Protein AF-A0A2V9KZ53-F1 (afdb_monomer)

Solvent-accessible surface area (backbone atoms only — not comparable to full-atom values): 11479 Å² total; per-residue (Å²): 138,83,84,82,83,81,80,81,78,80,79,73,78,74,90,78,70,78,80,74,83,74,79,91,72,82,78,96,60,86,76,52,69,70,56,49,52,49,50,53,50,50,49,52,56,60,69,71,48,57,66,68,70,75,67,54,87,40,74,69,54,52,52,52,49,51,57,50,48,52,52,52,53,52,46,45,69,34,71,68,37,35,61,61,52,57,45,59,40,54,74,70,31,68,72,40,92,54,51,71,63,32,33,56,75,69,71,44,62,58,68,61,52,53,52,50,41,51,52,43,44,67,72,66,59,56,88,49,74,67,45,42,51,53,44,48,52,49,31,51,50,51,48,42,51,51,52,50,52,55,53,49,52,51,52,50,50,50,53,52,53,58,45,60,76,66,58,68,95,78,76,53,73,69,55,50,51,54,51,52,55,51,50,54,55,69,69,74,114

Sequence (189 aa):
MKKPPTGAKSSQPSARARRTKRGRGRPKGPLSERELAARRSNLRKARAAPKELIYRPTPKRQAASRANMEKAIAARRAPAGNANARLNALKHGLFARRVRESVARLGESLDEFDRHVGLVERLFAPQDAVERELTLRLAETLWRRLRLFRAQERKERNAVENWSNWAGVFVDASETERRAQMLLFLLHD

Radius of gyration: 32.23 Å; Cα contacts (8 Å, |Δi|>4): 59; chains: 1; bounding box: 101×57×80 Å

pLDDT: mean 79.65, std 17.14, range [37.84, 98.06]

Secondary structure (DSSP, 8-state):
-PPPPPP----PPPS------PPSS--SSPPPHHHHHHHHHHHHHHHHS-HHHHH---HHHHHHHHHHHHHHHHHHHSHHHHHHHHHHHHHS-TT-SSHHHHHHHTT--HHHHHHHHHHHHHHH---SHHHHHHHHHHHHHHHHHHHHHHHHHHHHHHHHHHHHTTS-S---HHHHHHHHHHHHHHHH-

Foldseek 3Di:
DDDDDDDDDPPDPPPPPDPDPDDPDDDPDDDDPVRVVVVVVVVVVLVPDDPCVNPPDDPVNVVVVVVVVVVVVVQCPDPVNVVVVVCVCLCLCLPPPDSLVSCVVNVHDSVVLVVLLVVLCVVQVDDDPVSNVVSNVVSSNVVSVVSVVVVLVVQLVVVVVVVVVVDDPDDDPVNVVVSVVVSVVSSVD

Mean predicted aligned error: 16.95 Å

Structure (mmCIF, N/CA/C/O backbone):
data_AF-A0A2V9KZ53-F1
#
_entry.id   AF-A0A2V9KZ53-F1
#
loop_
_atom_site.group_PDB
_atom_site.id
_atom_site.type_symbol
_atom_site.label_atom_id
_atom_site.label_alt_id
_atom_site.label_comp_id
_atom_site.label_asym_id
_atom_site.label_entity_id
_atom_site.label_seq_id
_atom_site.pdbx_PDB_ins_code
_atom_site.Cartn_x
_atom_site.Cartn_y
_atom_site.Cartn_z
_atom_site.occupancy
_atom_site.B_iso_or_equiv
_atom_site.auth_seq_id
_atom_site.auth_comp_id
_atom_site.auth_asym_id
_atom_site.auth_atom_id
_atom_site.pdbx_PDB_model_num
ATOM 1 N N . MET A 1 1 ? 80.289 -37.612 -54.423 1.00 45.19 1 MET A N 1
ATOM 2 C CA . MET A 1 1 ? 79.283 -36.529 -54.523 1.00 45.19 1 MET A CA 1
ATOM 3 C C . MET A 1 1 ? 78.248 -36.710 -53.418 1.00 45.19 1 MET A C 1
ATOM 5 O O . MET A 1 1 ? 77.677 -37.785 -53.305 1.00 45.19 1 MET A O 1
ATOM 9 N N . LYS A 1 2 ? 78.117 -35.715 -52.531 1.00 44.62 2 LYS A N 1
ATOM 10 C CA . LYS A 1 2 ? 77.342 -35.758 -51.277 1.00 44.62 2 LYS A CA 1
ATOM 11 C C . LYS A 1 2 ? 75.880 -35.341 -51.528 1.00 44.62 2 LYS A C 1
ATOM 13 O O . LYS A 1 2 ? 75.650 -34.376 -52.248 1.00 44.62 2 LYS A O 1
ATOM 18 N N . LYS A 1 3 ? 74.913 -36.058 -50.937 1.00 41.38 3 LYS A N 1
ATOM 19 C CA . LYS A 1 3 ? 73.473 -35.706 -50.932 1.00 41.38 3 LYS A CA 1
ATOM 20 C C . LYS A 1 3 ? 73.233 -34.384 -50.169 1.00 41.38 3 LYS A C 1
ATOM 22 O O . LYS A 1 3 ? 73.967 -34.130 -49.212 1.00 41.38 3 LYS A O 1
ATOM 27 N N . PRO A 1 4 ? 72.231 -33.563 -50.541 1.00 44.06 4 PRO A N 1
ATOM 28 C CA . PRO A 1 4 ? 71.950 -32.306 -49.854 1.00 44.06 4 PRO A CA 1
ATOM 29 C C . PRO A 1 4 ? 71.201 -32.555 -48.530 1.00 44.06 4 PRO A C 1
ATOM 31 O O . PRO A 1 4 ? 70.499 -33.565 -48.409 1.00 44.06 4 PRO A O 1
ATOM 34 N N . PRO A 1 5 ? 71.325 -31.661 -47.533 1.00 43.66 5 PRO A N 1
ATOM 35 C CA . PRO A 1 5 ? 70.660 -31.826 -46.250 1.00 43.66 5 PRO A CA 1
ATOM 36 C C . PRO A 1 5 ? 69.175 -31.448 -46.338 1.00 43.66 5 PRO A C 1
ATOM 38 O O . PRO A 1 5 ? 68.788 -30.409 -46.870 1.00 43.66 5 PRO A O 1
ATOM 41 N N . THR A 1 6 ? 68.343 -32.315 -45.772 1.00 42.34 6 THR A N 1
ATOM 42 C CA . THR A 1 6 ? 66.914 -32.130 -45.508 1.00 42.34 6 THR A CA 1
ATOM 43 C C . THR A 1 6 ? 66.665 -30.914 -44.615 1.00 42.34 6 THR A C 1
ATOM 45 O O . THR A 1 6 ? 67.089 -30.886 -43.461 1.00 42.34 6 THR A O 1
ATOM 48 N N . GLY A 1 7 ? 65.945 -29.920 -45.142 1.00 39.47 7 GLY A N 1
ATOM 49 C CA . GLY A 1 7 ? 65.494 -28.747 -44.397 1.00 39.47 7 GLY A CA 1
ATOM 50 C C . GLY A 1 7 ? 64.515 -29.118 -43.280 1.00 39.47 7 GLY A C 1
ATOM 51 O O . GLY A 1 7 ? 63.463 -29.713 -43.522 1.00 39.47 7 GLY A O 1
ATOM 52 N N . ALA A 1 8 ? 64.865 -28.749 -42.050 1.00 40.22 8 ALA A N 1
ATOM 53 C CA . ALA A 1 8 ? 64.002 -28.852 -40.884 1.00 40.22 8 ALA A CA 1
ATOM 54 C C . ALA A 1 8 ? 62.803 -27.898 -41.032 1.00 40.22 8 ALA A C 1
ATOM 56 O O . ALA A 1 8 ? 62.960 -26.677 -41.052 1.00 40.22 8 ALA A O 1
ATOM 57 N N . LYS A 1 9 ? 61.588 -28.448 -41.132 1.00 42.94 9 LYS A N 1
ATOM 58 C CA . LYS A 1 9 ? 60.350 -27.667 -41.028 1.00 42.94 9 LYS A CA 1
ATOM 59 C C . LYS A 1 9 ? 60.189 -27.220 -39.576 1.00 42.94 9 LYS A C 1
ATOM 61 O O . LYS A 1 9 ? 59.924 -28.039 -38.700 1.00 42.94 9 LYS A O 1
ATOM 66 N N . SER A 1 10 ? 60.340 -25.923 -39.331 1.00 37.84 10 SER A N 1
ATOM 67 C CA . SER A 1 10 ? 59.990 -25.282 -38.067 1.00 37.84 10 SER A CA 1
ATOM 68 C C . SER A 1 10 ? 58.480 -25.406 -37.841 1.00 37.84 10 SER A C 1
ATOM 70 O O . SER A 1 10 ? 57.663 -24.680 -38.404 1.00 37.84 10 SER A O 1
ATOM 72 N N . SER A 1 11 ? 58.080 -26.368 -37.015 1.00 44.75 11 SER A N 1
ATOM 73 C CA . SER A 1 11 ? 56.716 -26.484 -36.514 1.00 44.75 11 SER A CA 1
ATOM 74 C C . SER A 1 11 ? 56.447 -25.344 -35.530 1.00 44.75 11 SER A C 1
ATOM 76 O O . SER A 1 11 ? 56.614 -25.506 -34.322 1.00 44.75 11 SER A O 1
ATOM 78 N N . GLN A 1 12 ? 56.058 -24.170 -36.033 1.00 42.78 12 GLN A N 1
ATOM 79 C CA . GLN A 1 12 ? 55.475 -23.140 -35.179 1.00 42.78 12 GLN A CA 1
ATOM 80 C C . GLN A 1 12 ? 54.122 -23.653 -34.653 1.00 42.78 12 GLN A C 1
ATOM 82 O O . GLN A 1 12 ? 53.236 -23.970 -35.453 1.00 42.78 12 GLN A O 1
ATOM 87 N N . PRO A 1 13 ? 53.922 -23.769 -33.329 1.00 41.69 13 PRO A N 1
ATOM 88 C CA . PRO A 1 13 ? 52.638 -24.185 -32.790 1.00 41.69 13 PRO A CA 1
ATOM 89 C C . PRO A 1 13 ? 51.597 -23.096 -33.069 1.00 41.69 13 PRO A C 1
ATOM 91 O O . PRO A 1 13 ? 51.790 -21.930 -32.726 1.00 41.69 13 PRO A O 1
ATOM 94 N N . SER A 1 14 ? 50.485 -23.484 -33.706 1.00 46.44 14 SER A N 1
ATOM 95 C CA . SER A 1 14 ? 49.382 -22.577 -34.039 1.00 46.44 14 SER A CA 1
ATOM 96 C C . SER A 1 14 ? 48.954 -21.761 -32.814 1.00 46.44 14 SER A C 1
ATOM 98 O O . SER A 1 14 ? 48.827 -22.307 -31.714 1.00 46.44 14 SER A O 1
ATOM 100 N N . ALA A 1 15 ? 48.676 -20.471 -33.018 1.00 42.03 15 ALA A N 1
ATOM 101 C CA . ALA A 1 15 ? 48.240 -19.490 -32.020 1.00 42.03 15 ALA A CA 1
ATOM 102 C C . ALA A 1 15 ? 46.849 -19.773 -31.405 1.00 42.03 15 ALA A C 1
ATOM 104 O O . ALA A 1 15 ? 46.096 -18.866 -31.054 1.00 42.03 15 ALA A O 1
ATOM 105 N N . ARG A 1 16 ? 46.487 -21.043 -31.213 1.00 45.03 16 ARG A N 1
ATOM 106 C CA . ARG A 1 16 ? 45.346 -21.489 -30.409 1.00 45.03 16 ARG A CA 1
ATOM 107 C C . ARG A 1 16 ? 45.739 -21.560 -28.929 1.00 45.03 16 ARG A C 1
ATOM 109 O O . ARG A 1 16 ? 45.416 -22.510 -28.219 1.00 45.03 16 ARG A O 1
ATOM 116 N N . ALA A 1 17 ? 46.467 -20.542 -28.472 1.00 42.34 17 ALA A N 1
ATOM 117 C CA . ALA A 1 17 ? 46.929 -20.402 -27.104 1.00 42.34 17 ALA A CA 1
ATOM 118 C C . ALA A 1 17 ? 45.725 -20.352 -26.148 1.00 42.34 17 ALA A C 1
ATOM 120 O O . ALA A 1 17 ? 44.894 -19.445 -26.199 1.00 42.34 17 ALA A O 1
ATOM 121 N N . ARG A 1 18 ? 45.627 -21.391 -25.309 1.00 45.81 18 ARG A N 1
ATOM 122 C CA . ARG A 1 18 ? 44.994 -21.439 -23.980 1.00 45.81 18 ARG A CA 1
ATOM 123 C C . ARG A 1 18 ? 43.996 -20.304 -23.685 1.00 45.81 18 ARG A C 1
ATOM 125 O O . ARG A 1 18 ? 44.312 -19.340 -22.993 1.00 45.81 18 ARG A O 1
ATOM 132 N N . ARG A 1 19 ? 42.735 -20.464 -24.103 1.00 47.41 19 ARG A N 1
ATOM 133 C CA . ARG A 1 19 ? 41.623 -19.710 -23.496 1.00 47.41 19 ARG A CA 1
ATOM 134 C C . ARG A 1 19 ? 41.437 -20.203 -22.064 1.00 47.41 19 ARG A C 1
ATOM 136 O O . ARG A 1 19 ? 40.816 -21.241 -21.843 1.00 47.41 19 ARG A O 1
ATOM 143 N N . THR A 1 20 ? 41.951 -19.462 -21.089 1.00 50.81 20 THR A N 1
ATOM 144 C CA . THR A 1 20 ? 41.586 -19.665 -19.686 1.00 50.81 20 THR A CA 1
ATOM 145 C C . THR A 1 20 ? 40.077 -19.437 -19.551 1.00 50.81 20 THR A C 1
ATOM 147 O O . THR A 1 20 ? 39.533 -18.417 -19.985 1.00 50.81 20 THR A O 1
ATOM 150 N N . LYS A 1 21 ? 39.348 -20.431 -19.026 1.00 50.22 21 LYS A N 1
ATOM 151 C CA . LYS A 1 21 ? 37.915 -20.285 -18.736 1.00 50.22 21 LYS A CA 1
ATOM 152 C C . LYS A 1 21 ? 37.780 -19.234 -17.632 1.00 50.22 21 LYS A C 1
ATOM 154 O O . LYS A 1 21 ? 37.988 -19.541 -16.465 1.00 50.22 21 LYS A O 1
ATOM 159 N N . ARG A 1 22 ? 37.450 -17.989 -17.986 1.00 56.94 22 ARG A N 1
ATOM 160 C CA . ARG A 1 22 ? 37.081 -16.979 -16.985 1.00 56.94 22 ARG A CA 1
ATOM 161 C C . ARG A 1 22 ? 35.825 -17.449 -16.244 1.00 56.94 22 ARG A C 1
ATOM 163 O O . ARG A 1 22 ? 34.881 -17.934 -16.872 1.00 56.94 22 ARG A O 1
ATOM 170 N N . GLY A 1 23 ? 35.829 -17.305 -14.919 1.00 56.88 23 GLY A N 1
ATOM 171 C CA . GLY A 1 23 ? 34.668 -17.585 -14.077 1.00 56.88 23 GLY A CA 1
ATOM 172 C C . GLY A 1 23 ? 33.454 -16.763 -14.516 1.00 56.88 23 GLY A C 1
ATOM 173 O O . GLY A 1 23 ? 33.586 -15.616 -14.946 1.00 56.88 23 GLY A O 1
ATOM 174 N N . ARG A 1 24 ? 32.261 -17.359 -14.442 1.00 59.66 24 ARG A N 1
ATOM 175 C CA . ARG A 1 24 ? 31.002 -16.632 -14.661 1.00 59.66 24 ARG A CA 1
ATOM 176 C C . ARG A 1 24 ? 30.829 -15.621 -13.520 1.00 59.66 24 ARG A C 1
ATOM 178 O O . ARG A 1 24 ? 30.901 -16.015 -12.363 1.00 59.66 24 ARG A O 1
ATOM 185 N N . GLY A 1 25 ? 30.601 -14.343 -13.829 1.00 63.81 25 GLY A N 1
ATOM 186 C CA . GLY A 1 25 ? 30.380 -13.314 -12.808 1.00 63.81 25 GLY A CA 1
ATOM 187 C C . GLY A 1 25 ? 30.505 -11.878 -13.319 1.00 63.81 25 GLY A C 1
ATOM 188 O O . GLY A 1 25 ? 30.916 -11.633 -14.456 1.00 63.81 25 GLY A O 1
ATOM 189 N N . ARG A 1 26 ? 30.132 -10.919 -12.462 1.00 63.41 26 ARG A N 1
ATOM 190 C CA . ARG A 1 26 ? 30.351 -9.487 -12.701 1.00 63.41 26 ARG A CA 1
ATOM 191 C C . ARG A 1 26 ? 31.866 -9.207 -12.682 1.00 63.41 26 ARG A C 1
ATOM 193 O O . ARG A 1 26 ? 32.547 -9.734 -11.803 1.00 63.41 26 ARG A O 1
ATOM 200 N N . PRO A 1 27 ? 32.409 -8.412 -13.623 1.00 71.75 27 PRO A N 1
ATOM 201 C CA . PRO A 1 27 ? 33.810 -7.995 -13.575 1.00 71.75 27 PRO A CA 1
ATOM 202 C C . PRO A 1 27 ? 34.120 -7.328 -12.230 1.00 71.75 27 PRO A C 1
ATOM 204 O O . PRO A 1 27 ? 33.334 -6.497 -11.778 1.00 71.75 27 PRO A O 1
ATOM 207 N N . LYS A 1 28 ? 35.247 -7.682 -11.603 1.00 72.88 28 LYS A N 1
ATOM 208 C CA . LYS A 1 28 ? 35.685 -7.119 -10.311 1.00 72.88 28 LYS A CA 1
ATOM 209 C C . LYS A 1 28 ? 36.347 -5.730 -10.435 1.00 72.88 28 LYS A C 1
ATOM 211 O O . LYS A 1 28 ? 36.900 -5.243 -9.462 1.00 72.88 28 LYS A O 1
ATOM 216 N N . GLY A 1 29 ? 36.299 -5.099 -11.610 1.00 79.81 29 GLY A N 1
ATOM 217 C CA . GLY A 1 29 ? 36.942 -3.812 -11.884 1.00 79.81 29 GLY A CA 1
ATOM 218 C C . GLY A 1 29 ? 36.425 -3.153 -13.169 1.00 79.81 29 GLY A C 1
ATOM 219 O O . GLY A 1 29 ? 35.550 -3.728 -13.836 1.00 79.81 29 GLY A O 1
ATOM 220 N N . PRO A 1 30 ? 36.939 -1.955 -13.510 1.00 80.44 30 PRO A N 1
ATOM 221 C CA . PRO A 1 30 ? 36.580 -1.259 -14.739 1.00 80.44 30 PRO A CA 1
ATOM 222 C C . PRO A 1 30 ? 36.946 -2.106 -15.961 1.00 80.44 30 PRO A C 1
ATOM 224 O O . PRO A 1 30 ? 37.937 -2.834 -15.975 1.00 80.44 30 PRO A O 1
ATOM 227 N N . LEU A 1 31 ? 36.093 -2.049 -16.980 1.00 84.25 31 LEU A N 1
ATOM 228 C CA . LEU A 1 31 ? 36.272 -2.819 -18.207 1.00 84.25 31 LEU A CA 1
ATOM 229 C C . LEU A 1 31 ? 37.363 -2.179 -19.061 1.00 84.25 31 LEU A C 1
ATOM 231 O O . LEU A 1 31 ? 37.353 -0.966 -19.257 1.00 84.25 31 LEU A O 1
ATOM 235 N N . SER A 1 32 ? 38.246 -2.999 -19.629 1.00 87.06 32 SER A N 1
ATOM 236 C CA . SER A 1 32 ? 39.192 -2.509 -20.634 1.00 87.06 32 SER A CA 1
ATOM 237 C C . SER A 1 32 ? 38.453 -2.041 -21.891 1.00 87.06 32 SER A C 1
ATOM 239 O O . SER A 1 32 ? 37.351 -2.506 -22.206 1.00 87.06 32 SER A O 1
ATOM 241 N N . GLU A 1 33 ? 39.077 -1.154 -22.658 1.00 89.81 33 GLU A N 1
ATOM 242 C CA . GLU A 1 33 ? 38.501 -0.605 -23.888 1.00 89.81 33 GLU A CA 1
ATOM 243 C C . GLU A 1 33 ? 38.098 -1.701 -24.888 1.00 89.81 33 GLU A C 1
ATOM 245 O O . GLU A 1 33 ? 36.995 -1.695 -25.440 1.00 89.81 33 GLU A O 1
ATOM 250 N N . ARG A 1 34 ? 38.939 -2.730 -25.026 1.00 87.62 34 ARG A N 1
ATOM 251 C CA . ARG A 1 34 ? 38.653 -3.910 -25.849 1.00 87.62 34 ARG A CA 1
ATOM 252 C C . ARG A 1 34 ? 37.409 -4.668 -25.374 1.00 87.62 34 ARG A C 1
ATOM 254 O O . ARG A 1 34 ? 36.615 -5.135 -26.193 1.00 87.62 34 ARG A O 1
ATOM 261 N N . GLU A 1 35 ? 37.219 -4.809 -24.064 1.00 86.31 35 GLU A N 1
ATOM 262 C CA . GLU A 1 35 ? 36.045 -5.480 -23.494 1.00 86.31 35 GLU A CA 1
ATOM 2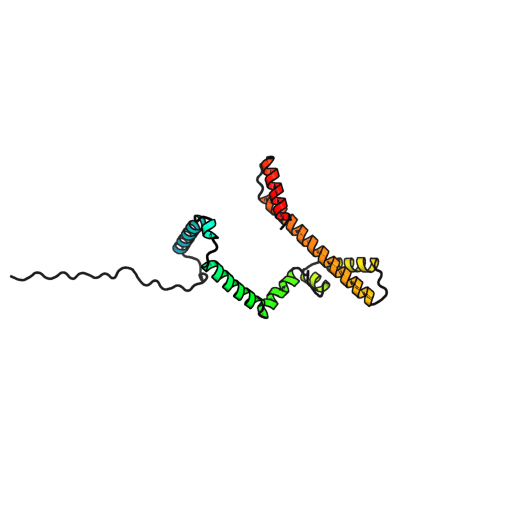63 C C . GLU A 1 35 ? 34.774 -4.651 -23.684 1.00 86.31 35 GLU A C 1
ATOM 265 O O . GLU A 1 35 ? 33.718 -5.208 -24.002 1.00 86.31 35 GLU A O 1
ATOM 270 N N . LEU A 1 36 ? 34.871 -3.329 -23.539 1.00 89.00 36 LEU A N 1
ATOM 271 C CA . LEU A 1 36 ? 33.776 -2.407 -23.832 1.00 89.00 36 LEU A CA 1
ATOM 272 C C . LEU A 1 36 ? 33.382 -2.473 -25.309 1.00 89.00 36 LEU A C 1
ATOM 274 O O . LEU A 1 36 ? 32.197 -2.628 -25.610 1.00 89.00 36 LEU A O 1
ATOM 278 N N . ALA A 1 37 ? 34.351 -2.438 -26.226 1.00 92.31 37 ALA A N 1
ATOM 279 C CA . ALA A 1 37 ? 34.115 -2.558 -27.662 1.00 92.31 37 ALA A CA 1
ATOM 280 C C . ALA A 1 37 ? 33.433 -3.891 -28.019 1.00 92.31 37 ALA A C 1
ATOM 282 O O . ALA A 1 37 ? 32.435 -3.911 -28.747 1.00 92.31 37 ALA A O 1
ATOM 283 N N . ALA A 1 38 ? 33.895 -5.003 -27.436 1.00 89.75 38 ALA A N 1
ATOM 284 C CA . ALA A 1 38 ? 33.276 -6.312 -27.626 1.00 89.75 38 ALA A CA 1
ATOM 285 C C . ALA A 1 38 ? 31.827 -6.352 -27.105 1.00 89.75 38 ALA A C 1
ATOM 287 O O . ALA A 1 38 ? 30.932 -6.841 -27.796 1.00 89.75 38 ALA A O 1
ATOM 288 N N . ARG A 1 39 ? 31.559 -5.794 -25.916 1.00 89.69 39 ARG A N 1
ATOM 289 C CA . ARG A 1 39 ? 30.197 -5.713 -25.357 1.00 89.69 39 ARG A CA 1
ATOM 290 C C . ARG A 1 39 ? 29.277 -4.831 -26.196 1.00 89.69 39 ARG A C 1
ATOM 292 O O . ARG A 1 39 ? 28.152 -5.242 -26.466 1.00 89.69 39 ARG A O 1
ATOM 299 N N . ARG A 1 40 ? 29.751 -3.668 -26.651 1.00 95.00 40 ARG A N 1
ATOM 300 C CA . ARG A 1 40 ? 29.011 -2.776 -27.562 1.00 95.00 40 ARG A CA 1
ATOM 301 C C . ARG A 1 40 ? 28.679 -3.485 -28.876 1.00 95.00 40 ARG A C 1
ATOM 303 O O . ARG A 1 40 ? 27.551 -3.399 -29.352 1.00 95.00 40 ARG A O 1
ATOM 310 N N . SER A 1 41 ? 29.623 -4.245 -29.433 1.00 94.62 41 SER A N 1
ATOM 311 C CA . SER A 1 41 ? 29.394 -5.068 -30.627 1.00 94.62 41 SER A CA 1
ATOM 312 C C . SER A 1 41 ? 28.330 -6.148 -30.393 1.00 94.62 41 SER A C 1
ATOM 314 O O . SER A 1 41 ? 27.388 -6.264 -31.175 1.00 94.62 41 SER A O 1
ATOM 316 N N . ASN A 1 42 ? 28.409 -6.876 -29.276 1.00 92.38 42 ASN A N 1
ATOM 317 C CA . ASN A 1 42 ? 27.408 -7.883 -28.911 1.00 92.38 42 ASN A CA 1
ATOM 318 C C . ASN A 1 42 ? 26.018 -7.273 -28.694 1.00 92.38 42 ASN A C 1
ATOM 320 O O . ASN A 1 42 ? 25.028 -7.855 -29.128 1.00 92.38 42 ASN A O 1
ATOM 324 N N . LEU A 1 43 ? 25.936 -6.094 -28.071 1.00 91.81 43 LEU A N 1
ATOM 325 C CA . LEU A 1 43 ? 24.677 -5.371 -27.899 1.00 91.81 43 LEU A CA 1
ATOM 326 C C . LEU A 1 43 ? 24.075 -4.945 -29.238 1.00 91.81 43 LEU A C 1
ATOM 328 O O . LEU A 1 43 ? 22.875 -5.114 -29.425 1.00 91.81 43 LEU A O 1
ATOM 332 N N . ARG A 1 44 ? 24.884 -4.444 -30.183 1.00 94.56 44 ARG A N 1
ATOM 333 C CA . ARG A 1 44 ? 24.404 -4.128 -31.541 1.00 94.56 44 ARG A CA 1
ATOM 334 C C . ARG A 1 44 ? 23.819 -5.361 -32.225 1.00 94.56 44 ARG A C 1
ATOM 336 O O . ARG A 1 44 ? 22.707 -5.293 -32.727 1.00 94.56 44 ARG A O 1
ATOM 343 N N . LYS A 1 45 ? 24.520 -6.499 -32.166 1.00 90.81 45 LYS A N 1
ATOM 344 C CA . LYS A 1 45 ? 24.027 -7.772 -32.720 1.00 90.81 45 LYS A CA 1
ATOM 345 C C . LYS A 1 45 ? 22.726 -8.229 -32.060 1.00 90.81 45 LYS A C 1
ATOM 347 O O . LYS A 1 45 ? 21.815 -8.659 -32.751 1.00 90.81 45 LYS A O 1
ATOM 352 N N . ALA A 1 46 ? 22.632 -8.118 -30.735 1.00 87.38 46 ALA A N 1
ATOM 353 C CA . ALA A 1 46 ? 21.427 -8.489 -30.000 1.00 87.38 46 ALA A CA 1
ATOM 354 C C . ALA A 1 46 ? 20.233 -7.585 -30.346 1.00 87.38 46 ALA A C 1
ATOM 356 O O . ALA A 1 46 ? 19.125 -8.084 -30.477 1.00 87.38 46 ALA A O 1
ATOM 357 N N . ARG A 1 47 ? 20.459 -6.276 -30.516 1.00 88.06 47 ARG A N 1
ATOM 358 C CA . ARG A 1 47 ? 19.420 -5.303 -30.892 1.00 88.06 47 ARG A CA 1
ATOM 359 C C . ARG A 1 47 ? 18.967 -5.434 -32.345 1.00 88.06 47 ARG A C 1
ATOM 361 O O . ARG A 1 47 ? 17.818 -5.139 -32.629 1.00 88.06 47 ARG A O 1
ATOM 368 N N . ALA A 1 48 ? 19.857 -5.860 -33.240 1.00 91.94 48 ALA A N 1
ATOM 369 C CA . ALA A 1 48 ? 19.541 -6.085 -34.650 1.00 91.94 48 ALA A CA 1
ATOM 370 C C . ALA A 1 48 ? 18.760 -7.388 -34.898 1.00 91.94 48 ALA A C 1
ATOM 372 O O . ALA A 1 48 ? 18.234 -7.585 -35.989 1.00 91.94 48 ALA A O 1
ATOM 373 N N . ALA A 1 49 ? 18.705 -8.298 -33.919 1.00 89.31 49 ALA A N 1
ATOM 374 C CA . ALA A 1 49 ? 17.939 -9.527 -34.058 1.00 89.31 49 ALA A CA 1
ATOM 375 C C . ALA A 1 49 ? 16.425 -9.232 -34.003 1.00 89.31 49 ALA A C 1
ATOM 377 O O . ALA A 1 49 ? 15.991 -8.409 -33.194 1.00 89.31 49 ALA A O 1
ATOM 378 N N . PRO A 1 50 ? 15.607 -9.918 -34.817 1.00 91.94 50 PRO A N 1
ATOM 379 C CA . PRO A 1 50 ? 14.169 -9.692 -34.836 1.00 91.94 50 PRO A CA 1
ATOM 380 C C . PRO A 1 50 ? 13.526 -10.131 -33.515 1.00 91.94 50 PRO A C 1
ATOM 382 O O . PRO A 1 50 ? 13.927 -11.122 -32.885 1.00 91.94 50 PRO A O 1
ATOM 385 N N . LYS A 1 51 ? 12.522 -9.366 -33.076 1.00 85.19 51 LYS A N 1
ATOM 386 C CA . LYS A 1 51 ? 11.894 -9.511 -31.758 1.00 85.19 51 LYS A CA 1
ATOM 387 C C . LYS A 1 51 ? 11.254 -10.890 -31.591 1.00 85.19 51 LYS A C 1
ATOM 389 O O . LYS A 1 51 ? 11.354 -11.464 -30.503 1.00 85.19 51 LYS A O 1
ATOM 394 N N . GLU A 1 52 ? 10.688 -11.467 -32.656 1.00 87.75 52 GLU A N 1
ATOM 395 C CA . GLU A 1 52 ? 10.078 -12.798 -32.593 1.00 87.75 52 GLU A CA 1
ATOM 396 C C . GLU A 1 52 ? 11.116 -13.859 -32.226 1.00 87.75 52 GLU A C 1
ATOM 398 O O . GLU A 1 52 ? 10.834 -14.724 -31.404 1.00 87.75 52 GLU A O 1
ATOM 403 N N . LEU A 1 53 ? 12.348 -13.765 -32.743 1.00 84.94 53 LEU A N 1
ATOM 404 C CA . LEU A 1 53 ? 13.434 -14.684 -32.382 1.00 84.94 53 LEU A CA 1
ATOM 405 C C . LEU A 1 53 ? 13.962 -14.425 -30.967 1.00 84.94 53 LEU A C 1
ATOM 407 O O . LEU A 1 53 ? 14.240 -15.375 -30.227 1.00 84.94 53 LEU A O 1
ATOM 411 N N . ILE A 1 54 ? 14.079 -13.155 -30.563 1.00 84.50 54 ILE A N 1
ATOM 412 C CA . ILE A 1 54 ? 14.557 -12.789 -29.222 1.00 84.50 54 ILE A CA 1
ATOM 413 C C . ILE A 1 54 ? 13.627 -13.341 -28.146 1.00 84.50 54 ILE A C 1
ATOM 415 O O . ILE A 1 54 ? 14.135 -13.868 -27.157 1.00 84.50 54 ILE A O 1
ATOM 419 N N . TYR A 1 55 ? 12.307 -13.295 -28.337 1.00 82.94 55 TYR A N 1
ATOM 420 C CA . TYR A 1 55 ? 11.321 -13.706 -27.329 1.00 82.94 55 TYR A CA 1
ATOM 421 C C . TYR A 1 55 ? 10.656 -15.058 -27.606 1.00 82.94 55 TYR A C 1
ATOM 423 O O . TYR A 1 55 ? 9.871 -15.515 -26.778 1.00 82.94 55 TYR A O 1
ATOM 431 N N . ARG A 1 56 ? 11.025 -15.756 -28.692 1.00 89.62 56 ARG A N 1
ATOM 432 C CA . ARG A 1 56 ? 10.473 -17.076 -29.024 1.00 89.62 56 ARG A CA 1
ATOM 433 C C . ARG A 1 56 ? 10.543 -18.031 -27.826 1.00 89.62 56 ARG A C 1
ATOM 435 O O . ARG A 1 56 ? 11.650 -18.297 -27.327 1.00 89.62 56 ARG A O 1
ATOM 442 N N . PRO A 1 57 ? 9.413 -18.594 -27.375 1.00 89.31 57 PRO A N 1
ATOM 443 C CA . PRO A 1 57 ? 9.433 -19.681 -26.417 1.00 89.31 57 PRO A CA 1
ATOM 444 C C . PRO A 1 57 ? 10.003 -20.917 -27.113 1.00 89.31 57 PRO A C 1
ATOM 446 O O . PRO A 1 57 ? 9.475 -21.404 -28.107 1.00 89.31 57 PRO A O 1
ATOM 449 N N . THR A 1 58 ? 11.132 -21.406 -26.611 1.00 92.94 58 THR A N 1
ATOM 450 C CA . THR A 1 58 ? 11.720 -22.677 -27.041 1.00 92.94 58 THR A CA 1
ATOM 451 C C . THR A 1 58 ? 11.629 -23.674 -25.891 1.00 92.94 58 THR A C 1
ATOM 453 O O . THR A 1 58 ? 11.653 -23.242 -24.732 1.00 92.94 58 THR A O 1
ATOM 456 N N . PRO A 1 59 ? 11.606 -24.992 -26.158 1.00 95.50 59 PRO A N 1
ATOM 457 C CA . PRO A 1 59 ? 11.567 -26.002 -25.098 1.00 95.50 59 PRO A CA 1
ATOM 458 C C . PRO A 1 59 ? 12.664 -25.792 -24.044 1.00 95.50 59 PRO A C 1
ATOM 460 O O . PRO A 1 59 ? 12.418 -25.853 -22.841 1.00 95.50 59 PRO A O 1
ATOM 463 N N . LYS A 1 60 ? 13.866 -25.406 -24.491 1.00 93.31 60 LYS A N 1
ATOM 464 C CA . LYS A 1 60 ? 14.998 -25.064 -23.620 1.00 93.31 60 LYS A CA 1
ATOM 465 C C . LYS A 1 60 ? 14.724 -23.853 -22.720 1.00 93.31 60 LYS A C 1
ATOM 467 O O . LYS A 1 60 ? 15.075 -23.880 -21.542 1.00 93.31 60 LYS A O 1
ATOM 472 N N . ARG A 1 61 ? 14.122 -22.782 -23.251 1.00 91.06 61 ARG A N 1
ATOM 473 C CA . ARG A 1 61 ? 13.778 -21.578 -22.470 1.00 91.06 61 ARG A CA 1
ATOM 474 C C . ARG A 1 61 ? 12.666 -21.854 -21.468 1.00 91.06 61 ARG A C 1
ATOM 476 O O . ARG A 1 61 ? 12.764 -21.406 -20.332 1.00 91.06 61 ARG A O 1
ATOM 483 N N . GLN A 1 62 ? 11.657 -22.623 -21.864 1.00 94.25 62 GLN A N 1
ATOM 484 C CA . GLN A 1 62 ? 10.568 -23.027 -20.977 1.00 94.25 62 GLN A CA 1
ATOM 485 C C . GLN A 1 62 ? 11.070 -23.934 -19.846 1.00 94.25 62 GLN A C 1
ATOM 487 O O . GLN A 1 62 ? 10.689 -23.736 -18.697 1.00 94.25 62 GLN A O 1
ATOM 492 N N . ALA A 1 63 ? 11.965 -24.885 -20.133 1.00 94.81 63 ALA A N 1
ATOM 493 C CA . ALA A 1 63 ? 12.600 -25.709 -19.103 1.00 94.81 63 ALA A CA 1
ATOM 494 C C . ALA A 1 63 ? 13.423 -24.860 -18.116 1.00 94.81 63 ALA A C 1
ATOM 496 O O . ALA A 1 63 ? 13.287 -25.011 -16.905 1.00 94.81 63 ALA A O 1
ATOM 497 N N . ALA A 1 64 ? 14.217 -23.907 -18.619 1.00 92.50 64 ALA A N 1
ATOM 498 C CA . ALA A 1 64 ? 14.967 -22.982 -17.768 1.00 92.50 64 ALA A CA 1
ATOM 499 C C . ALA A 1 64 ? 14.050 -22.075 -16.927 1.00 92.50 64 ALA A C 1
ATOM 501 O O . ALA A 1 64 ? 14.340 -21.820 -15.760 1.00 92.50 64 ALA A O 1
ATOM 502 N N . SER A 1 65 ? 12.941 -21.602 -17.501 1.00 90.81 65 SER A N 1
ATOM 503 C CA . SER A 1 65 ? 11.933 -20.807 -16.793 1.00 90.81 65 SER A CA 1
ATOM 504 C C . SER A 1 65 ? 11.290 -21.602 -15.655 1.00 90.81 65 SER A C 1
ATOM 506 O O . SER A 1 65 ? 11.278 -21.111 -14.528 1.00 90.81 65 SER A O 1
ATOM 508 N N . ARG A 1 66 ? 10.865 -22.850 -15.905 1.00 95.31 66 ARG A N 1
ATOM 509 C CA . ARG A 1 66 ? 10.315 -23.747 -14.874 1.00 95.31 66 ARG A CA 1
ATOM 510 C C . ARG A 1 66 ? 11.309 -23.997 -13.737 1.00 95.31 66 ARG A C 1
ATOM 512 O O . ARG A 1 66 ? 10.976 -23.758 -12.582 1.00 95.31 66 ARG A O 1
ATOM 519 N N . ALA A 1 67 ? 12.558 -24.332 -14.062 1.00 94.81 67 ALA A N 1
ATOM 520 C CA . ALA A 1 67 ? 13.605 -24.535 -13.056 1.00 94.81 67 ALA A CA 1
ATOM 521 C C . ALA A 1 67 ? 13.913 -23.260 -12.239 1.00 94.81 67 ALA A C 1
ATOM 523 O O . ALA A 1 67 ? 14.203 -23.324 -11.044 1.00 94.81 67 ALA A O 1
ATOM 524 N N . ASN A 1 68 ? 13.857 -22.076 -12.859 1.00 91.62 68 ASN A N 1
ATOM 525 C CA . ASN A 1 68 ? 14.001 -20.808 -12.137 1.00 91.62 68 ASN A CA 1
ATOM 526 C C . ASN A 1 68 ? 12.792 -20.522 -11.236 1.00 91.62 68 ASN A C 1
ATOM 528 O O . ASN A 1 68 ? 12.969 -19.992 -10.140 1.00 91.62 68 ASN A O 1
ATOM 532 N N . MET A 1 69 ? 11.585 -20.885 -11.673 1.00 91.38 69 MET A N 1
ATOM 533 C CA . MET A 1 69 ? 10.364 -20.734 -10.884 1.00 91.38 69 MET A CA 1
ATOM 534 C C . MET A 1 69 ? 10.396 -21.611 -9.629 1.00 91.38 69 MET A C 1
ATOM 536 O O . MET A 1 69 ? 10.105 -21.118 -8.543 1.00 91.38 69 MET A O 1
ATOM 540 N N . GLU A 1 70 ? 10.839 -22.863 -9.739 1.00 94.56 70 GLU A N 1
ATOM 541 C CA . GLU A 1 70 ? 11.037 -23.759 -8.589 1.00 94.56 70 GLU A CA 1
ATOM 542 C C . GLU A 1 70 ? 12.007 -23.161 -7.561 1.00 94.56 70 GLU A C 1
ATOM 544 O O . GLU A 1 70 ? 11.704 -23.111 -6.368 1.00 94.56 70 GLU A O 1
ATOM 549 N N . LYS A 1 71 ? 13.139 -22.610 -8.023 1.00 90.38 71 LYS A N 1
ATOM 550 C CA . LYS A 1 71 ? 14.100 -21.908 -7.155 1.00 90.38 71 LYS A CA 1
ATOM 551 C C . LYS A 1 71 ? 13.483 -20.688 -6.479 1.00 90.38 71 LYS A C 1
ATOM 553 O O . LYS A 1 71 ? 13.723 -20.467 -5.295 1.00 90.38 71 LYS A O 1
ATOM 558 N N . ALA A 1 72 ? 12.695 -19.901 -7.210 1.00 83.50 72 ALA A N 1
ATOM 559 C CA . ALA A 1 72 ? 12.013 -18.734 -6.661 1.00 83.50 72 ALA A CA 1
ATOM 560 C C . ALA A 1 72 ? 10.980 -19.129 -5.591 1.00 83.50 72 ALA A C 1
ATOM 562 O O . ALA A 1 72 ? 10.917 -18.498 -4.535 1.00 83.50 72 ALA A O 1
ATOM 563 N N . ILE A 1 73 ? 10.215 -20.201 -5.825 1.00 85.88 73 ILE A N 1
ATOM 564 C CA . ILE A 1 73 ? 9.257 -20.749 -4.857 1.00 85.88 73 ILE A CA 1
ATOM 565 C C . ILE A 1 73 ? 9.988 -21.228 -3.598 1.00 85.88 73 ILE A C 1
ATOM 567 O O . ILE A 1 73 ? 9.595 -20.858 -2.490 1.00 85.88 73 ILE A O 1
ATOM 571 N N . ALA A 1 74 ? 11.067 -21.998 -3.753 1.00 89.88 74 ALA A N 1
ATOM 572 C CA . ALA A 1 74 ? 11.868 -22.484 -2.632 1.00 89.88 74 ALA A CA 1
ATOM 573 C C . ALA A 1 74 ? 12.465 -21.325 -1.814 1.00 89.88 74 ALA A C 1
ATOM 575 O O . ALA A 1 74 ? 12.327 -21.295 -0.591 1.00 89.88 74 ALA A O 1
ATOM 576 N N . ALA A 1 75 ? 13.043 -20.323 -2.486 1.00 85.75 75 ALA A N 1
ATOM 577 C CA . ALA A 1 75 ? 13.589 -19.133 -1.839 1.00 85.75 75 ALA A CA 1
ATOM 578 C C . ALA A 1 75 ? 12.519 -18.352 -1.063 1.00 85.75 75 ALA A C 1
ATOM 580 O O . ALA A 1 75 ? 12.768 -17.935 0.064 1.00 85.75 75 ALA A O 1
ATOM 581 N N . ARG A 1 76 ? 11.311 -18.193 -1.622 1.00 81.19 76 ARG A N 1
ATOM 582 C CA . ARG A 1 76 ? 10.189 -17.524 -0.944 1.00 81.19 76 ARG A CA 1
ATOM 583 C C . ARG A 1 76 ? 9.700 -18.291 0.288 1.00 81.19 76 ARG A C 1
ATOM 585 O O . ARG A 1 76 ? 9.297 -17.662 1.262 1.00 81.19 76 ARG A O 1
ATOM 592 N N . ARG A 1 77 ? 9.694 -19.626 0.239 1.00 82.50 77 ARG A N 1
ATOM 593 C CA . ARG A 1 77 ? 9.234 -20.484 1.346 1.00 82.50 77 ARG A CA 1
ATOM 594 C C . ARG A 1 77 ? 10.246 -20.590 2.489 1.00 82.50 77 ARG A C 1
ATOM 596 O O . ARG A 1 77 ? 9.839 -20.869 3.611 1.00 82.50 77 ARG A O 1
ATOM 603 N N . ALA A 1 78 ? 11.531 -20.347 2.233 1.00 88.75 78 ALA A N 1
ATOM 604 C CA . ALA A 1 78 ? 12.551 -20.331 3.275 1.00 88.75 78 ALA A CA 1
ATOM 605 C C . ALA A 1 78 ? 12.262 -19.244 4.337 1.00 88.75 78 ALA A C 1
ATOM 607 O O . ALA A 1 78 ? 11.821 -18.152 3.967 1.00 88.75 78 ALA A O 1
ATOM 608 N N . PRO A 1 79 ? 12.569 -19.473 5.632 1.00 80.50 79 PRO A N 1
ATOM 609 C CA . PRO A 1 79 ? 12.292 -18.510 6.703 1.00 80.50 79 PRO A CA 1
ATOM 610 C C . PRO A 1 79 ? 12.843 -17.105 6.433 1.00 80.50 79 PRO A C 1
ATOM 612 O O . PRO A 1 79 ? 12.127 -16.125 6.607 1.00 80.50 79 PRO A O 1
ATOM 615 N N . ALA A 1 80 ? 14.076 -16.995 5.925 1.00 75.69 80 ALA A N 1
ATOM 616 C CA . ALA A 1 80 ? 14.689 -15.712 5.571 1.00 75.69 80 ALA A CA 1
ATOM 617 C C . ALA A 1 80 ? 14.015 -15.034 4.361 1.00 75.69 80 ALA A C 1
ATOM 619 O O . ALA A 1 80 ? 13.810 -13.822 4.357 1.00 75.69 80 ALA A O 1
ATOM 620 N N . GLY A 1 81 ? 13.627 -15.802 3.337 1.00 71.31 81 GLY A N 1
ATOM 621 C CA . GLY A 1 81 ? 12.931 -15.263 2.166 1.00 71.31 81 GLY A CA 1
ATOM 622 C C . GLY A 1 81 ? 11.512 -14.804 2.490 1.00 71.31 81 GLY A C 1
ATOM 623 O O . GLY A 1 81 ? 11.103 -13.721 2.071 1.00 71.31 81 GLY A O 1
ATOM 624 N N . ASN A 1 82 ? 10.794 -15.568 3.315 1.00 74.12 82 ASN A N 1
ATOM 625 C CA . ASN A 1 82 ? 9.510 -15.163 3.875 1.00 74.12 82 ASN A CA 1
ATOM 626 C C . ASN A 1 82 ? 9.680 -13.914 4.753 1.00 74.12 82 ASN A C 1
ATOM 628 O O . ASN A 1 82 ? 8.958 -12.939 4.579 1.00 74.12 82 ASN A O 1
ATOM 632 N N . ALA A 1 83 ? 10.696 -13.882 5.617 1.00 64.75 83 ALA A N 1
ATOM 633 C CA . ALA A 1 83 ? 10.977 -12.740 6.479 1.00 64.75 83 ALA A CA 1
ATOM 634 C C . ALA A 1 83 ? 11.303 -11.445 5.717 1.00 64.75 83 ALA A C 1
ATOM 636 O O . ALA A 1 83 ? 10.948 -10.369 6.196 1.00 64.75 83 ALA A O 1
ATOM 637 N N . ASN A 1 84 ? 11.932 -11.538 4.544 1.00 64.56 84 ASN A N 1
ATOM 638 C CA . ASN A 1 84 ? 12.192 -10.396 3.666 1.00 64.56 84 ASN A CA 1
ATOM 639 C C . ASN A 1 84 ? 10.934 -9.982 2.885 1.00 64.56 84 ASN A C 1
ATOM 641 O O . ASN A 1 84 ? 10.649 -8.795 2.742 1.00 64.56 84 ASN A O 1
ATOM 645 N N . ALA A 1 85 ? 10.137 -10.949 2.419 1.00 63.53 85 ALA A N 1
ATOM 646 C CA . ALA A 1 85 ? 8.907 -10.687 1.674 1.00 63.53 85 ALA A CA 1
ATOM 647 C C . ALA A 1 85 ? 7.731 -10.233 2.561 1.00 63.53 85 ALA A C 1
ATOM 649 O O . ALA A 1 85 ? 6.882 -9.479 2.088 1.00 63.53 85 ALA A O 1
ATOM 650 N N . ARG A 1 86 ? 7.671 -10.628 3.844 1.00 56.19 86 ARG A N 1
ATOM 651 C CA . ARG A 1 86 ? 6.610 -10.218 4.793 1.00 56.19 86 ARG A CA 1
ATOM 652 C C . ARG A 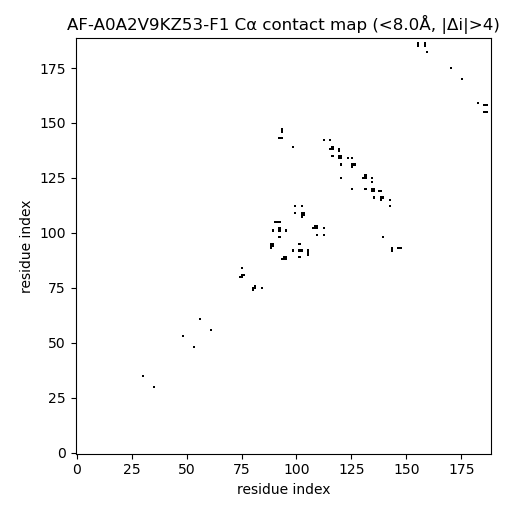1 86 ? 6.594 -8.709 5.006 1.00 56.19 86 ARG A C 1
ATOM 654 O O . ARG A 1 86 ? 5.553 -8.136 5.306 1.00 56.19 86 ARG A O 1
ATOM 661 N N . LEU A 1 87 ? 7.743 -8.058 4.824 1.00 53.09 87 LEU A N 1
ATOM 662 C CA . LEU A 1 87 ? 7.843 -6.612 4.913 1.00 53.09 87 LEU A CA 1
ATOM 663 C C . LEU A 1 87 ? 7.282 -5.914 3.670 1.00 53.09 87 LEU A C 1
ATOM 665 O O . LEU A 1 87 ? 6.983 -4.738 3.774 1.00 53.09 87 LEU A O 1
ATOM 669 N N . ASN A 1 88 ? 7.035 -6.592 2.540 1.00 55.47 88 ASN A N 1
ATOM 670 C CA . ASN A 1 88 ? 6.322 -5.980 1.404 1.00 55.47 88 ASN A CA 1
ATOM 671 C C . ASN A 1 88 ? 4.859 -5.662 1.757 1.00 55.47 88 ASN A C 1
ATOM 673 O O . ASN A 1 88 ? 4.321 -4.651 1.316 1.00 55.47 88 ASN A O 1
ATOM 677 N N . ALA A 1 89 ? 4.234 -6.477 2.612 1.00 50.59 89 ALA A N 1
ATOM 678 C CA . ALA A 1 89 ? 2.917 -6.194 3.183 1.00 50.59 89 ALA A CA 1
ATOM 679 C C . ALA A 1 89 ? 2.937 -4.994 4.154 1.00 50.59 89 ALA A C 1
ATOM 681 O O . ALA A 1 89 ? 1.956 -4.257 4.244 1.00 50.59 89 ALA A O 1
ATOM 682 N N . LEU A 1 90 ? 4.065 -4.770 4.842 1.00 53.28 90 LEU A N 1
ATOM 683 C CA . LEU A 1 90 ? 4.298 -3.602 5.701 1.00 53.28 90 LEU A CA 1
ATOM 684 C C . LEU A 1 90 ? 4.778 -2.367 4.924 1.00 53.28 90 LEU A C 1
ATOM 686 O O . LEU A 1 90 ? 4.483 -1.260 5.350 1.00 53.28 90 LEU A O 1
ATOM 690 N N . LYS A 1 91 ? 5.431 -2.539 3.768 1.00 59.41 91 LYS A N 1
ATOM 691 C CA . LYS A 1 91 ? 5.921 -1.470 2.879 1.00 59.41 91 LYS A CA 1
ATOM 692 C C . LYS A 1 91 ? 4.793 -0.563 2.395 1.00 59.41 91 LYS A C 1
ATOM 694 O O . LYS A 1 91 ? 5.017 0.609 2.130 1.00 59.41 91 LYS A O 1
ATOM 699 N N . HIS A 1 92 ? 3.591 -1.119 2.285 1.00 64.38 92 HIS A N 1
ATOM 700 C CA . HIS A 1 92 ? 2.378 -0.380 1.943 1.00 64.38 92 HIS A CA 1
ATOM 701 C C . HIS A 1 92 ? 1.398 -0.302 3.125 1.00 64.38 92 HIS A C 1
ATOM 703 O O . HIS A 1 92 ? 0.347 0.317 3.015 1.00 64.38 92 HIS A O 1
ATOM 709 N N . GLY A 1 93 ? 1.691 -0.992 4.236 1.00 70.31 93 GLY A N 1
ATOM 710 C CA . GLY A 1 93 ? 0.859 -1.078 5.441 1.00 70.31 93 GLY A CA 1
ATOM 711 C C . GLY A 1 93 ? -0.559 -1.635 5.243 1.00 70.31 93 GLY A C 1
ATOM 712 O O . GLY A 1 93 ? -1.321 -1.685 6.205 1.00 70.31 93 GLY A O 1
ATOM 713 N N . LEU A 1 94 ? -0.931 -2.054 4.029 1.00 77.62 94 LEU A N 1
ATOM 714 C CA . LEU A 1 94 ? -2.292 -2.468 3.674 1.00 77.62 94 LEU A CA 1
ATOM 715 C C . LEU A 1 94 ? -2.738 -3.715 4.448 1.00 77.62 94 LEU A C 1
ATOM 717 O O . LEU A 1 94 ? -3.879 -3.801 4.884 1.00 77.62 94 LEU A O 1
ATOM 721 N N . PHE A 1 95 ? -1.814 -4.646 4.687 1.00 74.62 95 PHE A N 1
ATOM 722 C CA . PHE A 1 95 ? -2.066 -5.876 5.445 1.00 74.62 95 PHE A CA 1
ATOM 723 C C . PHE A 1 95 ? -1.532 -5.801 6.884 1.00 74.62 95 PHE A C 1
ATOM 725 O O . PHE A 1 95 ? -1.315 -6.830 7.528 1.00 74.62 95 PHE A O 1
ATOM 732 N N . ALA A 1 96 ? -1.250 -4.596 7.392 1.00 79.88 96 ALA A N 1
ATOM 733 C CA . ALA A 1 96 ? -0.752 -4.435 8.750 1.00 79.88 96 ALA A CA 1
ATOM 734 C C . ALA A 1 96 ? -1.823 -4.845 9.769 1.00 79.88 96 ALA A C 1
ATOM 736 O O . ALA A 1 96 ? -2.956 -4.364 9.720 1.00 79.88 96 ALA A O 1
ATOM 737 N N . ARG A 1 97 ? -1.439 -5.707 10.718 1.00 80.44 97 ARG A N 1
ATOM 738 C CA . ARG A 1 97 ? -2.296 -6.120 11.843 1.00 80.44 97 ARG A CA 1
ATOM 739 C C . ARG A 1 97 ? -2.471 -5.026 12.895 1.00 80.44 97 ARG A C 1
ATOM 741 O O . ARG A 1 97 ? -3.455 -5.040 13.610 1.00 80.44 97 ARG A O 1
ATOM 748 N N . ARG A 1 98 ? -1.501 -4.115 12.999 1.00 86.88 98 ARG A N 1
ATOM 749 C CA . ARG A 1 98 ? -1.512 -2.966 13.913 1.00 86.88 98 ARG A CA 1
ATOM 750 C C . ARG A 1 98 ? -1.434 -1.712 13.048 1.00 86.88 98 ARG A C 1
ATOM 752 O O . ARG A 1 98 ? -0.339 -1.331 12.626 1.00 86.88 98 ARG A O 1
ATOM 759 N N . VAL A 1 99 ? -2.581 -1.134 12.676 1.00 91.44 99 VAL A N 1
ATOM 760 C CA . VAL A 1 99 ? -2.604 -0.059 11.663 1.00 91.44 99 VAL A CA 1
ATOM 761 C C . VAL A 1 99 ? -1.916 1.183 12.176 1.00 91.44 99 VAL A C 1
ATOM 763 O O . VAL A 1 99 ? -1.087 1.730 11.453 1.00 91.44 99 VAL A O 1
ATOM 766 N N . ARG A 1 100 ? -2.159 1.569 13.428 1.00 93.00 100 ARG A N 1
ATOM 767 C CA . ARG A 1 100 ? -1.511 2.737 14.029 1.00 93.00 100 ARG A CA 1
ATOM 768 C C . ARG A 1 100 ? 0.021 2.655 13.994 1.00 93.00 100 ARG A C 1
ATOM 770 O O . ARG A 1 100 ? 0.688 3.617 13.634 1.00 93.00 100 ARG A O 1
ATOM 777 N N . GLU A 1 101 ? 0.597 1.485 14.273 1.00 89.62 101 GLU A N 1
ATOM 778 C CA . GLU A 1 101 ? 2.048 1.275 14.129 1.00 89.62 101 GLU A CA 1
ATOM 779 C C . GLU A 1 101 ? 2.508 1.381 12.672 1.00 89.62 101 GLU A C 1
ATOM 781 O O . GLU A 1 101 ? 3.598 1.882 12.395 1.00 89.62 101 GLU A O 1
ATOM 786 N N . SER A 1 102 ? 1.686 0.914 11.727 1.00 90.00 102 SER A N 1
ATOM 787 C CA . SER A 1 102 ? 1.985 1.056 10.300 1.00 90.00 102 SER A CA 1
ATOM 788 C C . SER A 1 102 ? 1.988 2.516 9.853 1.00 90.00 102 SER A C 1
ATOM 790 O O . SER A 1 102 ? 2.849 2.876 9.062 1.00 90.00 102 SER A O 1
ATOM 792 N N . VAL A 1 103 ? 1.088 3.351 10.387 1.00 90.88 103 VAL A N 1
ATOM 793 C CA . VAL A 1 103 ? 1.034 4.798 10.116 1.00 90.88 103 VAL A CA 1
ATOM 794 C C . VAL A 1 103 ? 2.368 5.437 10.504 1.00 90.88 103 VAL A C 1
ATOM 796 O O . VAL A 1 103 ? 3.037 6.014 9.650 1.00 90.88 103 VAL A O 1
ATOM 799 N N . ALA A 1 104 ? 2.826 5.210 11.741 1.00 88.19 104 ALA A N 1
ATOM 800 C CA . ALA A 1 104 ? 4.118 5.716 12.209 1.00 88.19 104 ALA A CA 1
ATOM 801 C C . ALA A 1 104 ? 5.295 5.225 11.346 1.00 88.19 104 ALA A C 1
ATOM 803 O O . ALA A 1 104 ? 6.145 6.010 10.934 1.00 88.19 104 ALA A O 1
ATOM 804 N N . ARG A 1 105 ? 5.343 3.921 11.033 1.00 85.44 105 ARG A N 1
ATOM 805 C CA . ARG A 1 105 ? 6.434 3.332 10.234 1.00 85.44 105 ARG A CA 1
ATOM 806 C C . ARG A 1 105 ? 6.487 3.834 8.795 1.00 85.44 105 ARG A C 1
ATOM 808 O O . ARG A 1 105 ? 7.560 3.811 8.199 1.00 85.44 105 ARG A O 1
ATOM 815 N N . LEU A 1 106 ? 5.349 4.229 8.233 1.00 84.38 106 LEU A N 1
ATOM 816 C CA . LEU A 1 106 ? 5.253 4.765 6.877 1.00 84.38 106 LEU A CA 1
ATOM 817 C C . LEU A 1 106 ? 5.463 6.284 6.825 1.00 84.38 106 LEU A C 1
ATOM 819 O O . LEU A 1 106 ? 5.430 6.851 5.736 1.00 84.38 106 LEU A O 1
ATOM 823 N N . GLY A 1 107 ? 5.700 6.935 7.971 1.00 87.62 107 GLY A N 1
ATOM 824 C CA . GLY A 1 107 ? 5.835 8.389 8.053 1.00 87.62 107 GLY A CA 1
ATOM 825 C C . GLY A 1 107 ? 4.522 9.132 7.793 1.00 87.62 107 GLY A C 1
ATOM 826 O O . GLY A 1 107 ? 4.543 10.307 7.441 1.00 87.62 107 GLY A O 1
ATOM 827 N N . GLU A 1 108 ? 3.381 8.451 7.927 1.00 90.56 108 GLU A N 1
ATOM 828 C CA . GLU A 1 108 ? 2.062 9.077 7.866 1.00 90.56 108 GLU A CA 1
ATOM 829 C C . GLU A 1 108 ? 1.776 9.833 9.174 1.00 90.56 108 GLU A C 1
ATOM 831 O O . GLU A 1 108 ? 2.310 9.502 10.236 1.00 90.56 108 GLU A O 1
ATOM 836 N N . SER A 1 109 ? 0.911 10.849 9.113 1.00 94.62 109 SER A N 1
ATOM 837 C CA . SER A 1 109 ? 0.541 11.636 10.292 1.00 94.62 109 SER A CA 1
ATOM 838 C C . SER A 1 109 ? -0.286 10.796 11.270 1.00 94.62 109 SER A C 1
ATOM 840 O O . SER A 1 109 ? -1.410 10.394 10.962 1.00 94.62 109 SER A O 1
ATOM 842 N N . LEU A 1 110 ? 0.259 10.561 12.469 1.00 96.12 110 LEU A N 1
ATOM 843 C CA . LEU A 1 110 ? -0.477 9.921 13.563 1.00 96.12 110 LEU A CA 1
ATOM 844 C C . LEU A 1 110 ? -1.675 10.766 14.001 1.00 96.12 110 LEU A C 1
ATOM 846 O O . LEU A 1 110 ? -2.748 10.214 14.199 1.00 96.12 110 LEU A O 1
ATOM 850 N N . ASP A 1 111 ? -1.530 12.089 14.049 1.00 97.62 111 ASP A N 1
ATOM 851 C CA . ASP A 1 111 ? -2.629 12.998 14.381 1.00 97.62 111 ASP A CA 1
ATOM 852 C C . ASP A 1 111 ? -3.788 12.898 13.385 1.00 97.62 111 ASP A C 1
ATOM 854 O O . ASP A 1 111 ? -4.954 12.949 13.766 1.00 97.62 111 ASP A O 1
ATOM 858 N N . GLU A 1 112 ? -3.492 12.771 12.089 1.00 96.75 112 GLU A N 1
ATOM 859 C CA . GLU A 1 112 ? -4.526 12.589 11.070 1.00 96.75 112 GLU A CA 1
ATOM 860 C C . GLU A 1 112 ? -5.245 11.246 11.232 1.00 96.75 112 GLU A C 1
ATOM 862 O O . GLU A 1 112 ? -6.472 11.192 11.129 1.00 96.75 112 GLU A O 1
ATOM 867 N N . PHE A 1 113 ? -4.496 10.186 11.541 1.00 97.00 113 PHE A N 1
ATOM 868 C CA . PHE A 1 113 ? -5.067 8.879 11.848 1.00 97.00 113 PHE A CA 1
ATOM 869 C C . PHE A 1 113 ? -5.950 8.922 13.102 1.00 97.00 113 PHE A C 1
ATOM 871 O O . PHE A 1 113 ? -7.085 8.452 13.063 1.00 97.00 113 PHE A O 1
ATOM 878 N N . ASP A 1 114 ? -5.477 9.532 14.188 1.00 97.44 114 ASP A N 1
ATOM 879 C CA . ASP A 1 114 ? -6.215 9.620 15.450 1.00 97.44 114 ASP A CA 1
ATOM 880 C C . ASP A 1 114 ? -7.487 10.486 15.275 1.00 97.44 114 ASP A C 1
ATOM 882 O O . ASP A 1 114 ? -8.562 10.124 15.758 1.00 97.44 114 ASP A O 1
ATOM 886 N N . ARG A 1 115 ? -7.434 11.568 14.475 1.00 98.00 115 ARG A N 1
ATOM 887 C CA . ARG A 1 115 ? -8.634 12.336 14.077 1.00 98.00 115 ARG A CA 1
ATOM 888 C C . ARG A 1 115 ? -9.631 11.504 13.270 1.00 98.00 115 ARG A C 1
ATOM 890 O O . ARG A 1 115 ? -10.837 11.645 13.477 1.00 98.00 115 ARG A O 1
ATOM 897 N N . HIS A 1 116 ? -9.147 10.667 12.351 1.00 97.44 116 HIS A N 1
ATOM 898 C CA . HIS A 1 116 ? -9.981 9.756 11.560 1.00 97.44 116 HIS A CA 1
ATOM 899 C C . HIS A 1 116 ? -10.683 8.725 12.445 1.00 97.44 116 HIS A C 1
ATOM 901 O O . HIS A 1 116 ? -11.893 8.549 12.320 1.00 97.44 116 HIS A O 1
ATOM 907 N N . VAL A 1 117 ? -9.963 8.104 13.384 1.00 97.81 117 VAL A N 1
ATOM 908 C CA . VAL A 1 117 ? -10.566 7.201 14.378 1.00 97.81 117 VAL A CA 1
ATOM 909 C C . VAL A 1 117 ? -11.648 7.936 15.169 1.00 97.81 117 VAL A C 1
ATOM 911 O O . VAL A 1 117 ? -12.782 7.465 15.216 1.00 97.81 117 VAL A O 1
ATOM 914 N N . GLY A 1 118 ? -11.355 9.141 15.665 1.00 97.88 118 GLY A N 1
ATOM 915 C CA . GLY A 1 118 ? -12.327 9.943 16.409 1.00 97.88 118 GLY A CA 1
ATOM 916 C C . GLY A 1 118 ? -13.575 10.337 15.603 1.00 97.88 118 GLY A C 1
ATOM 917 O O . GLY A 1 118 ? -14.649 10.489 16.178 1.00 97.88 118 GLY A O 1
ATOM 918 N N . LEU A 1 119 ? -13.479 10.502 14.277 1.00 98.06 119 LEU A N 1
ATOM 919 C CA . LEU A 1 119 ? -14.654 10.730 13.419 1.00 98.06 119 LEU A CA 1
ATOM 920 C C . LEU A 1 119 ? -15.562 9.499 13.368 1.00 98.06 119 LEU A C 1
ATOM 922 O O . LEU A 1 119 ? -16.779 9.637 13.472 1.00 98.06 119 LEU A O 1
ATOM 926 N N . VAL A 1 120 ? -14.973 8.311 13.227 1.00 97.69 120 VAL A N 1
ATOM 927 C CA . VAL A 1 120 ? -15.723 7.050 13.201 1.00 97.69 120 VAL A CA 1
ATOM 928 C C . VAL A 1 120 ? -16.335 6.772 14.575 1.00 97.69 120 VAL A C 1
ATOM 930 O O . VAL A 1 120 ? -17.512 6.439 14.658 1.00 97.69 120 VAL A O 1
ATOM 933 N N . GLU A 1 121 ? -15.597 7.005 15.660 1.00 97.69 121 GLU A N 1
ATOM 934 C CA . GLU A 1 121 ? -16.129 6.884 17.023 1.00 97.69 121 GLU A CA 1
ATOM 935 C C . GLU A 1 121 ? -17.300 7.829 17.287 1.00 97.69 121 GLU A C 1
ATOM 937 O O . GLU A 1 121 ? -18.304 7.399 17.847 1.00 97.69 121 GLU A O 1
ATOM 942 N N . ARG A 1 122 ? -17.229 9.089 16.840 1.00 97.81 122 ARG A N 1
ATOM 943 C CA . ARG A 1 122 ? -18.360 10.024 16.961 1.00 97.81 122 ARG A CA 1
ATOM 944 C C . ARG A 1 122 ? -19.579 9.593 16.149 1.00 97.81 122 ARG A C 1
ATOM 946 O O . ARG A 1 122 ? -20.696 9.836 16.586 1.00 97.81 122 ARG A O 1
ATOM 953 N N . LEU A 1 123 ? -19.369 8.988 14.979 1.00 97.50 123 LEU A N 1
ATOM 954 C CA . LEU A 1 123 ? -20.456 8.534 14.111 1.00 97.50 123 LEU A CA 1
ATOM 955 C C . LEU A 1 123 ? -21.211 7.339 14.706 1.00 97.50 123 LEU A C 1
ATOM 957 O O . LEU A 1 123 ? -22.431 7.285 14.605 1.00 97.50 123 LEU A O 1
ATOM 961 N N . PHE A 1 124 ? -20.487 6.387 15.297 1.00 96.94 124 PHE A N 1
ATOM 962 C CA . PHE A 1 124 ? -21.074 5.147 15.813 1.00 96.94 124 PHE A CA 1
ATOM 963 C C . PHE A 1 124 ? -21.390 5.186 17.311 1.00 96.94 124 PHE A C 1
ATOM 965 O O . PHE A 1 124 ? -22.198 4.383 17.759 1.00 96.94 124 PHE A O 1
ATOM 972 N N . ALA A 1 125 ? -20.785 6.108 18.066 1.00 97.31 125 ALA A N 1
ATOM 973 C CA . ALA A 1 125 ? -20.991 6.306 19.500 1.00 97.31 125 ALA A CA 1
ATOM 974 C C . ALA A 1 125 ? -21.004 4.983 20.302 1.00 97.31 125 ALA A C 1
ATOM 976 O O . ALA A 1 125 ? -22.023 4.650 20.907 1.00 97.31 125 ALA A O 1
ATOM 977 N N . PRO A 1 126 ? -19.900 4.210 20.313 1.00 97.75 126 PRO A N 1
ATOM 978 C CA . PRO A 1 126 ? -19.884 2.888 20.931 1.00 97.75 126 PRO A CA 1
ATOM 979 C C . PRO A 1 126 ? -20.041 2.962 22.458 1.00 97.75 126 PRO A C 1
ATOM 981 O O . PRO A 1 126 ? -19.332 3.709 23.142 1.00 97.75 126 PRO A O 1
ATOM 984 N N . GLN A 1 127 ? -20.940 2.146 22.998 1.00 97.75 127 GLN A N 1
ATOM 985 C CA . GLN A 1 127 ? -21.331 2.129 24.407 1.00 97.75 127 GLN A CA 1
ATOM 986 C C . GLN A 1 127 ? -20.477 1.163 25.234 1.00 97.75 127 GLN A C 1
ATOM 988 O O . GLN A 1 127 ? -20.149 1.450 26.390 1.00 97.75 127 GLN A O 1
ATOM 993 N N . ASP A 1 128 ? -20.047 0.051 24.635 1.00 97.06 128 ASP A N 1
ATOM 994 C CA . ASP A 1 128 ? -19.296 -1.000 25.320 1.00 97.06 128 ASP A CA 1
ATOM 995 C C . ASP A 1 128 ? -17.954 -1.348 24.647 1.00 97.06 128 ASP A C 1
ATOM 997 O O . ASP A 1 128 ? -17.526 -0.752 23.656 1.00 97.06 128 ASP A O 1
ATOM 1001 N N . ALA A 1 129 ? -17.226 -2.296 25.243 1.00 96.75 129 ALA A N 1
ATOM 1002 C CA . ALA A 1 129 ? -15.918 -2.718 24.749 1.00 96.75 129 ALA A CA 1
ATOM 1003 C C . ALA A 1 129 ? -15.983 -3.437 23.390 1.00 96.75 129 ALA A C 1
ATOM 1005 O O . ALA A 1 129 ? -15.052 -3.314 22.593 1.00 96.75 129 ALA A O 1
ATOM 1006 N N . VAL A 1 130 ? -17.062 -4.175 23.118 1.00 97.69 130 VAL A N 1
ATOM 1007 C CA . VAL A 1 130 ? -17.246 -4.903 21.858 1.00 97.69 130 VAL A CA 1
ATOM 1008 C C . VAL A 1 130 ? -17.505 -3.909 20.731 1.00 97.69 130 VAL A C 1
ATOM 1010 O O . VAL A 1 130 ? -16.853 -3.971 19.689 1.00 97.69 130 VAL A O 1
ATOM 1013 N N . GLU A 1 131 ? -18.390 -2.942 20.957 1.00 96.94 131 GLU A N 1
ATOM 1014 C CA . GLU A 1 131 ? -18.692 -1.879 20.002 1.00 96.94 131 GLU A CA 1
ATOM 1015 C C . GLU A 1 131 ? -17.475 -0.989 19.733 1.00 96.94 131 GLU A C 1
ATOM 1017 O O . GLU A 1 131 ? -17.221 -0.634 18.579 1.00 96.94 131 GLU A O 1
ATOM 1022 N N . ARG A 1 132 ? -16.668 -0.676 20.759 1.00 97.56 132 ARG A N 1
ATOM 1023 C CA . ARG A 1 132 ? -15.403 0.067 20.587 1.00 97.56 132 ARG A CA 1
ATOM 1024 C C . ARG A 1 132 ? -14.429 -0.680 19.684 1.00 97.56 132 ARG A C 1
ATOM 1026 O O . ARG A 1 132 ? -13.873 -0.087 18.763 1.00 97.56 132 ARG A O 1
ATOM 1033 N N . GLU A 1 133 ? -14.261 -1.983 19.895 1.00 96.69 133 GLU A N 1
ATOM 1034 C CA . GLU A 1 133 ? -13.392 -2.812 19.056 1.00 96.69 133 GLU A CA 1
ATOM 1035 C C . GLU A 1 133 ? -13.899 -2.888 17.604 1.00 96.69 133 GLU A C 1
ATOM 1037 O O . GLU A 1 133 ? -13.114 -2.763 16.661 1.00 96.69 133 GLU A O 1
ATOM 1042 N N . LEU A 1 134 ? -15.210 -3.052 17.393 1.00 97.12 134 LEU A N 1
ATOM 1043 C CA . LEU A 1 134 ? -15.807 -3.051 16.050 1.00 97.12 134 LEU A CA 1
ATOM 1044 C C . LEU A 1 134 ? -15.609 -1.706 15.340 1.00 97.12 134 LEU A C 1
ATOM 1046 O O . LEU A 1 134 ? -15.206 -1.671 14.174 1.00 97.12 134 LEU A O 1
ATOM 1050 N N . THR A 1 135 ? -15.834 -0.609 16.060 1.00 97.81 135 THR A N 1
ATOM 1051 C CA . THR A 1 135 ? -15.661 0.762 15.568 1.00 97.81 135 THR A CA 1
ATOM 1052 C C . THR A 1 135 ? -14.205 1.029 15.188 1.00 97.81 135 THR A C 1
ATOM 1054 O O . THR A 1 135 ? -13.932 1.538 14.098 1.00 97.81 135 THR A O 1
ATOM 1057 N N . LEU A 1 136 ? -13.251 0.603 16.021 1.00 96.69 136 LEU A N 1
ATOM 1058 C CA . LEU 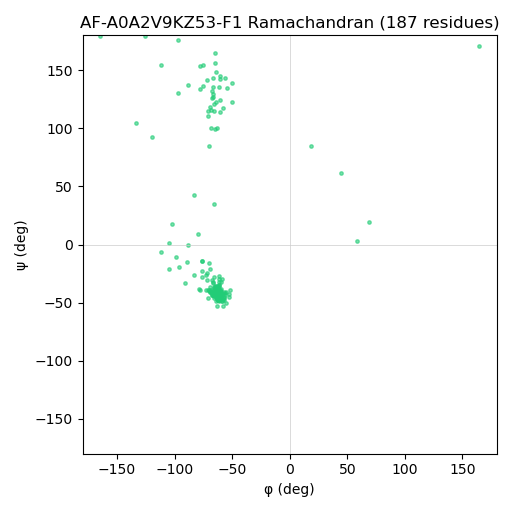A 1 136 ? -11.824 0.709 15.725 1.00 96.69 136 LEU A CA 1
ATOM 1059 C C . LEU A 1 136 ? -11.445 -0.097 14.474 1.00 96.69 136 LEU A C 1
ATOM 1061 O O . LEU A 1 136 ? -10.784 0.430 13.578 1.00 96.69 136 LEU A O 1
ATOM 1065 N N . ARG A 1 137 ? -11.900 -1.351 14.354 1.00 95.81 137 ARG A N 1
ATOM 1066 C CA . ARG A 1 137 ? -11.650 -2.184 13.160 1.00 95.81 137 ARG A CA 1
ATOM 1067 C C . ARG A 1 137 ? -12.215 -1.562 11.889 1.00 95.81 137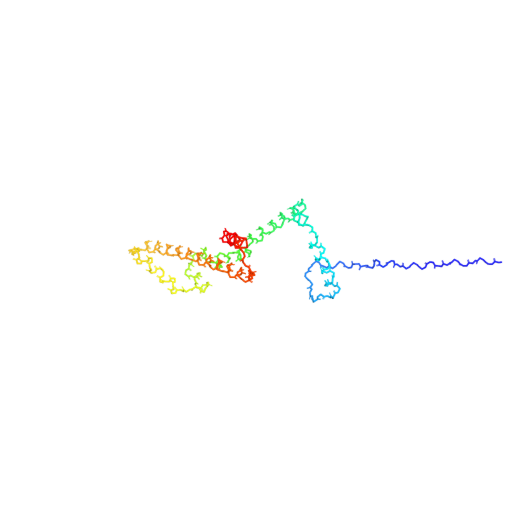 ARG A C 1
ATOM 1069 O O . ARG A 1 137 ? -11.583 -1.641 10.827 1.00 95.81 137 ARG A O 1
ATOM 1076 N N . LEU A 1 138 ? -13.389 -0.942 11.982 1.00 96.50 138 LEU A N 1
ATOM 1077 C CA . LEU A 1 138 ? -13.984 -0.205 10.877 1.00 96.50 138 LEU A CA 1
ATOM 1078 C C . LEU A 1 138 ? -13.115 1.001 10.504 1.00 96.50 138 LEU A C 1
ATOM 1080 O O . LEU A 1 138 ? -12.755 1.144 9.335 1.00 96.50 138 LEU A O 1
ATOM 1084 N N . ALA A 1 139 ? -12.705 1.811 11.483 1.00 97.44 139 ALA A N 1
ATOM 1085 C CA . ALA A 1 139 ? -11.829 2.958 11.260 1.00 97.44 139 ALA A CA 1
ATOM 1086 C C . ALA A 1 139 ? -10.506 2.547 10.598 1.00 97.44 139 ALA A C 1
ATOM 1088 O O . ALA A 1 139 ? -10.107 3.135 9.590 1.00 97.44 139 ALA A O 1
ATOM 1089 N N . GLU A 1 140 ? -9.868 1.484 11.086 1.00 95.81 140 GLU A N 1
ATOM 1090 C CA . GLU A 1 140 ? -8.659 0.917 10.494 1.00 95.81 140 GLU A CA 1
ATOM 1091 C C . GLU A 1 140 ? -8.868 0.450 9.043 1.00 95.81 140 GLU A C 1
ATOM 1093 O O . GLU A 1 140 ? -8.001 0.632 8.185 1.00 95.81 140 GLU A O 1
ATOM 1098 N N . THR A 1 141 ? -10.014 -0.162 8.746 1.00 94.69 141 THR A N 1
ATOM 1099 C CA . THR A 1 141 ? -10.363 -0.623 7.392 1.00 94.69 141 THR A CA 1
ATOM 1100 C C . THR A 1 141 ? -10.575 0.552 6.443 1.00 94.69 141 THR A C 1
ATOM 1102 O O . THR A 1 141 ? -10.040 0.556 5.331 1.00 94.69 141 THR A O 1
ATOM 1105 N N . LEU A 1 142 ? -11.284 1.586 6.897 1.00 95.81 142 LEU A N 1
ATOM 1106 C CA . LEU A 1 142 ? -11.465 2.824 6.145 1.00 95.81 142 LEU A CA 1
ATOM 1107 C C . LEU A 1 142 ? -10.122 3.520 5.890 1.00 95.81 142 LEU A C 1
ATOM 1109 O O . LEU A 1 142 ? -9.872 3.952 4.766 1.00 95.81 142 LEU A O 1
ATOM 1113 N N . TRP A 1 143 ? -9.217 3.546 6.873 1.00 95.62 143 TRP A N 1
ATOM 1114 C CA . TRP A 1 143 ? -7.878 4.115 6.700 1.00 95.62 143 TRP A CA 1
ATOM 1115 C C . TRP A 1 143 ? -7.065 3.376 5.634 1.00 95.62 143 TRP A C 1
ATOM 1117 O O . TRP A 1 143 ? -6.480 3.994 4.744 1.00 95.62 143 TRP A O 1
ATOM 1127 N N . ARG A 1 144 ? -7.071 2.037 5.664 1.00 92.75 144 ARG A N 1
ATOM 1128 C CA . ARG A 1 144 ? -6.426 1.206 4.631 1.00 92.75 144 ARG A CA 1
ATOM 1129 C C . ARG A 1 144 ? -6.968 1.524 3.231 1.00 92.75 144 ARG A C 1
ATOM 1131 O O . ARG A 1 144 ? -6.189 1.611 2.283 1.00 92.75 144 ARG A O 1
ATOM 1138 N N . ARG A 1 145 ? -8.282 1.739 3.104 1.00 92.50 145 ARG A N 1
ATOM 1139 C CA . ARG A 1 145 ? -8.925 2.124 1.838 1.00 92.50 145 ARG A CA 1
ATOM 1140 C C . ARG A 1 145 ? -8.514 3.529 1.386 1.00 92.50 145 ARG A C 1
ATOM 1142 O O . ARG A 1 145 ? -8.177 3.706 0.219 1.00 92.50 145 ARG A O 1
ATOM 1149 N N . LEU A 1 146 ? -8.460 4.503 2.296 1.00 91.44 146 LEU A N 1
ATOM 1150 C CA . LEU A 1 146 ? -7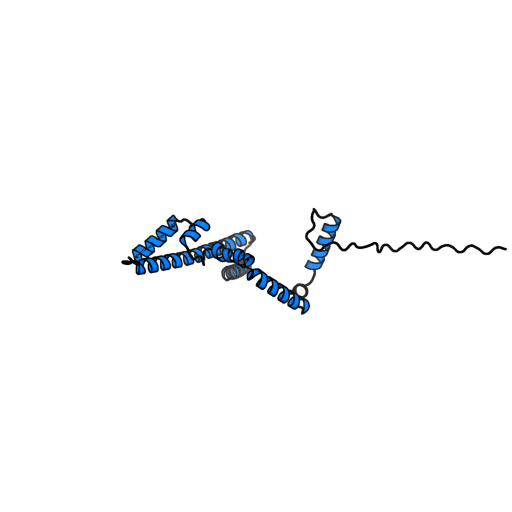.948 5.847 1.997 1.00 91.44 146 LEU A CA 1
ATOM 1151 C C . LEU A 1 146 ? -6.492 5.803 1.525 1.00 91.44 146 LEU A C 1
ATOM 1153 O O . LEU A 1 146 ? -6.140 6.462 0.549 1.00 91.44 146 LEU A O 1
ATOM 1157 N N . ARG A 1 147 ? -5.652 4.986 2.168 1.00 88.62 147 ARG A N 1
ATOM 1158 C CA . ARG A 1 147 ? -4.258 4.786 1.760 1.00 88.62 147 ARG A CA 1
ATOM 1159 C C . ARG A 1 147 ? -4.156 4.240 0.336 1.00 88.62 147 ARG A C 1
ATOM 1161 O O . ARG A 1 147 ? -3.327 4.726 -0.429 1.00 88.62 147 ARG A O 1
ATOM 1168 N N . LEU A 1 148 ? -5.001 3.271 -0.028 1.00 86.56 148 LEU A N 1
ATOM 1169 C CA . LEU A 1 148 ? -5.059 2.735 -1.391 1.00 86.56 148 LEU A CA 1
ATOM 1170 C C . LEU A 1 148 ? -5.384 3.837 -2.406 1.00 86.56 148 LEU A C 1
ATOM 1172 O O . LEU A 1 148 ? -4.650 3.991 -3.377 1.00 86.56 148 LEU A O 1
ATOM 1176 N N . PHE A 1 149 ? -6.416 4.643 -2.148 1.00 88.06 149 PHE A N 1
ATOM 1177 C CA . PHE A 1 149 ? -6.790 5.735 -3.050 1.00 88.06 149 PHE A CA 1
ATOM 1178 C C . PHE A 1 149 ? -5.709 6.812 -3.160 1.00 88.06 149 PHE A C 1
ATOM 1180 O O . PHE A 1 149 ? -5.410 7.259 -4.260 1.00 88.06 149 PHE A O 1
ATOM 1187 N N . ARG A 1 150 ? -5.047 7.176 -2.055 1.00 86.12 150 ARG A N 1
ATOM 1188 C CA . ARG A 1 150 ? -3.903 8.109 -2.078 1.00 86.12 150 ARG A CA 1
ATOM 1189 C C . ARG A 1 150 ? -2.711 7.550 -2.854 1.00 86.12 150 ARG A C 1
ATOM 1191 O O . ARG A 1 150 ? -1.973 8.297 -3.488 1.00 86.12 150 ARG A O 1
ATOM 1198 N N . ALA A 1 151 ? -2.472 6.243 -2.768 1.00 82.69 151 ALA A N 1
ATOM 1199 C CA . ALA A 1 151 ? -1.412 5.594 -3.530 1.00 82.69 151 ALA A CA 1
ATOM 1200 C C . ALA A 1 151 ? -1.741 5.559 -5.030 1.00 82.69 151 ALA A C 1
ATOM 1202 O O . ALA A 1 151 ? -0.851 5.804 -5.845 1.00 82.69 151 ALA A O 1
ATOM 1203 N N . GLN A 1 152 ? -3.002 5.288 -5.374 1.00 83.81 152 GLN A N 1
ATOM 1204 C CA . GLN A 1 152 ? -3.499 5.323 -6.744 1.00 83.81 152 GLN A CA 1
ATOM 1205 C C . GLN A 1 152 ? -3.405 6.736 -7.329 1.00 83.81 152 GLN A C 1
ATOM 1207 O O . GLN A 1 152 ? -2.723 6.905 -8.331 1.00 83.81 152 GLN A O 1
ATOM 1212 N N . GLU A 1 153 ? -3.949 7.753 -6.656 1.00 87.25 153 GLU A N 1
ATOM 1213 C CA . GLU A 1 153 ? -3.874 9.156 -7.097 1.00 87.25 153 GLU A CA 1
ATOM 1214 C C . GLU A 1 153 ? -2.431 9.583 -7.384 1.00 87.25 153 GLU A C 1
ATOM 1216 O O . GLU A 1 153 ? -2.140 10.142 -8.438 1.00 87.25 153 GLU A O 1
ATOM 1221 N N . ARG A 1 154 ? -1.490 9.233 -6.500 1.00 82.00 154 ARG A N 1
ATOM 1222 C CA . ARG A 1 154 ? -0.070 9.534 -6.707 1.00 82.00 154 ARG A CA 1
ATOM 1223 C C . ARG A 1 154 ? 0.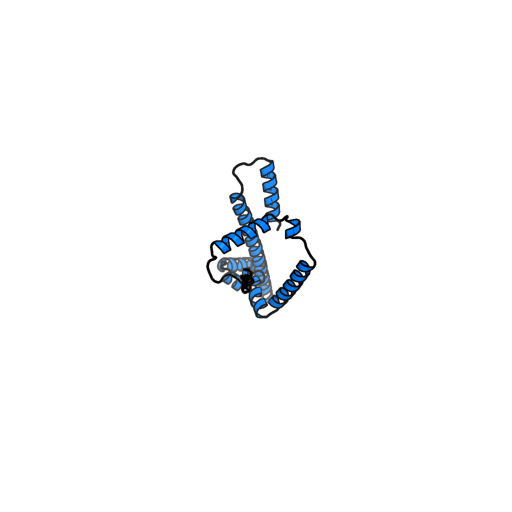507 8.826 -7.931 1.00 82.00 154 ARG A C 1
ATOM 1225 O O . ARG A 1 154 ? 1.320 9.407 -8.644 1.00 82.00 154 ARG A O 1
ATOM 1232 N N . LYS A 1 155 ? 0.138 7.561 -8.161 1.00 78.94 155 LYS A N 1
ATOM 1233 C CA . LYS A 1 155 ? 0.568 6.798 -9.344 1.00 78.94 155 LYS A CA 1
ATOM 1234 C C . LYS A 1 155 ? 0.044 7.462 -10.617 1.00 78.94 155 LYS A C 1
ATOM 1236 O O . LYS A 1 155 ? 0.825 7.671 -11.540 1.00 78.94 155 LYS A O 1
ATOM 1241 N N . GLU A 1 156 ? -1.239 7.807 -10.638 1.00 83.06 156 GLU A N 1
ATOM 1242 C CA . GLU A 1 156 ? -1.909 8.456 -11.767 1.00 83.06 156 GLU A CA 1
ATOM 1243 C C . GLU A 1 156 ? -1.293 9.830 -12.053 1.00 83.06 156 GLU A C 1
ATOM 1245 O O . GLU A 1 156 ? -0.879 10.096 -13.180 1.00 83.06 156 GLU A O 1
ATOM 1250 N N . ARG A 1 157 ? -1.103 10.661 -11.020 1.00 83.75 157 ARG A N 1
ATOM 1251 C CA . ARG A 1 157 ? -0.413 11.955 -11.120 1.00 83.75 157 ARG A CA 1
ATOM 1252 C C . ARG A 1 157 ? 0.989 11.809 -11.702 1.00 83.75 157 ARG A C 1
ATOM 1254 O O . ARG A 1 157 ? 1.321 12.485 -12.669 1.00 83.75 157 ARG A O 1
ATOM 1261 N N . ASN A 1 158 ? 1.791 10.891 -11.164 1.00 80.25 158 ASN A N 1
ATOM 1262 C CA . ASN A 1 158 ? 3.139 10.641 -11.673 1.00 80.25 158 ASN A CA 1
ATOM 1263 C C . ASN A 1 158 ? 3.118 10.160 -13.131 1.00 80.25 158 ASN A C 1
ATOM 1265 O O . ASN A 1 158 ? 4.025 10.485 -13.893 1.00 80.25 158 ASN A O 1
ATOM 1269 N N . ALA A 1 159 ? 2.129 9.355 -13.529 1.00 77.69 159 ALA A N 1
ATOM 1270 C CA . ALA A 1 159 ? 1.985 8.916 -14.913 1.00 77.69 159 ALA A CA 1
ATOM 1271 C C . ALA A 1 159 ? 1.711 10.109 -15.837 1.00 77.69 159 ALA A C 1
ATOM 1273 O O . ALA A 1 159 ? 2.382 10.239 -16.859 1.00 77.69 159 ALA A O 1
ATOM 1274 N N . VAL A 1 160 ? 0.806 11.008 -15.436 1.00 81.56 160 VAL A N 1
ATOM 1275 C CA . VAL A 1 160 ? 0.502 12.245 -16.168 1.00 81.56 160 VAL A CA 1
ATOM 1276 C C . VAL A 1 160 ? 1.733 13.151 -16.266 1.00 81.56 160 VAL A C 1
ATOM 1278 O O . VAL A 1 160 ? 2.078 13.564 -17.367 1.00 81.56 160 VAL A O 1
ATOM 1281 N N . GLU A 1 161 ? 2.437 13.411 -15.161 1.00 81.88 161 GLU A N 1
ATOM 1282 C CA . GLU A 1 161 ? 3.632 14.275 -15.132 1.00 81.88 161 GLU A CA 1
ATOM 1283 C C . GLU A 1 161 ? 4.790 13.708 -15.967 1.00 81.88 161 GLU A C 1
ATOM 1285 O O . GLU A 1 161 ? 5.424 14.409 -16.758 1.00 81.88 161 GLU A O 1
ATOM 1290 N N . ASN A 1 162 ? 5.073 12.409 -15.836 1.00 74.25 162 ASN A N 1
ATOM 1291 C CA . ASN A 1 162 ? 6.109 11.759 -16.643 1.00 74.25 162 ASN A CA 1
ATOM 1292 C C . ASN A 1 162 ? 5.785 11.827 -18.133 1.00 74.25 162 ASN A C 1
ATOM 1294 O O . ASN A 1 162 ? 6.682 11.944 -18.968 1.00 74.25 162 ASN A O 1
ATOM 1298 N N . TRP A 1 163 ? 4.503 11.740 -18.461 1.00 71.25 163 TRP A N 1
ATOM 1299 C CA . TRP A 1 163 ? 4.040 11.755 -19.828 1.00 71.25 163 TRP A CA 1
ATOM 1300 C C . TRP A 1 163 ? 4.008 13.173 -20.417 1.00 71.25 163 TRP A C 1
ATOM 1302 O O . TRP A 1 163 ? 4.455 13.358 -21.550 1.00 71.25 163 TRP A O 1
ATOM 1312 N N . SER A 1 164 ? 3.621 14.196 -19.643 1.00 71.38 164 SER A N 1
ATOM 1313 C CA . SER A 1 164 ? 3.730 15.602 -20.064 1.00 71.38 164 SER A CA 1
ATOM 1314 C C . SER A 1 164 ? 5.174 16.002 -20.359 1.00 71.38 164 SER A C 1
ATOM 1316 O O . SER A 1 164 ? 5.417 16.781 -21.273 1.00 71.38 164 SER A O 1
ATOM 1318 N N . ASN A 1 165 ? 6.142 15.416 -19.648 1.00 68.56 165 ASN A N 1
ATOM 1319 C CA . ASN A 1 165 ? 7.569 15.626 -19.905 1.00 68.56 165 ASN A CA 1
ATOM 1320 C C . ASN A 1 165 ? 8.065 14.978 -21.214 1.00 68.56 165 ASN A C 1
ATOM 1322 O O . ASN A 1 165 ? 9.157 15.299 -21.679 1.00 68.56 165 ASN A O 1
ATOM 1326 N N . TRP A 1 166 ? 7.299 14.052 -21.799 1.00 62.53 166 TRP A N 1
ATOM 1327 C CA . TRP A 1 166 ? 7.641 13.329 -23.031 1.00 62.53 166 TRP A CA 1
ATOM 1328 C C . TRP A 1 166 ? 6.859 13.825 -24.256 1.00 62.53 166 TRP A C 1
ATOM 1330 O O . TRP A 1 166 ? 7.283 13.614 -25.393 1.00 62.53 166 TRP A O 1
ATOM 1340 N N . ALA A 1 167 ? 5.717 14.477 -24.035 1.00 63.22 167 ALA A N 1
ATOM 1341 C CA . ALA A 1 167 ? 4.868 15.013 -25.085 1.00 63.22 167 ALA A CA 1
ATOM 1342 C C . ALA A 1 167 ? 5.530 16.238 -25.749 1.00 63.22 167 ALA A C 1
ATOM 1344 O O . ALA A 1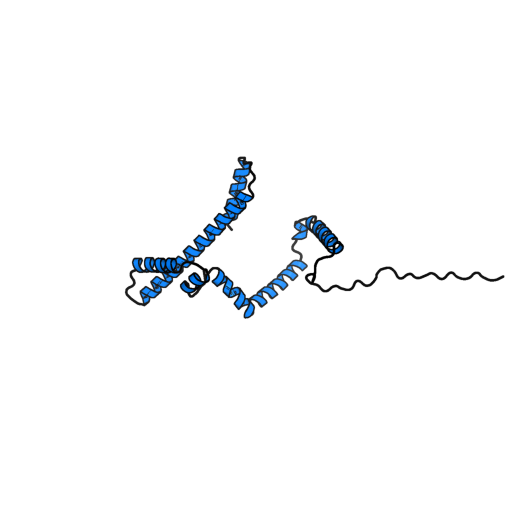 167 ? 5.732 17.276 -25.125 1.00 63.22 167 ALA A O 1
ATOM 1345 N N . GLY A 1 168 ? 5.872 16.117 -27.035 1.00 64.44 168 GLY A N 1
ATOM 1346 C CA . GLY A 1 168 ? 6.397 17.225 -27.838 1.00 64.44 168 GLY A CA 1
ATOM 1347 C C . GLY A 1 168 ? 5.386 18.367 -28.036 1.00 64.44 168 GLY A C 1
ATOM 1348 O O . GLY A 1 168 ? 4.183 18.202 -27.826 1.00 64.44 168 GLY A O 1
ATOM 1349 N N . VAL A 1 169 ? 5.894 19.523 -28.482 1.00 63.62 169 VAL A N 1
ATOM 1350 C CA . VAL A 1 169 ? 5.186 20.822 -28.530 1.00 63.62 169 VAL A CA 1
ATOM 1351 C C . VAL A 1 169 ? 4.045 20.875 -29.562 1.00 63.62 169 VAL A C 1
ATOM 1353 O O . VAL A 1 169 ? 3.153 21.707 -29.440 1.00 63.62 169 VAL A O 1
ATOM 1356 N N . PHE A 1 170 ? 4.040 19.997 -30.571 1.00 58.19 170 PHE A N 1
ATOM 1357 C CA . PHE A 1 170 ? 3.036 20.023 -31.638 1.00 58.19 170 PHE A CA 1
ATOM 1358 C C . PHE A 1 170 ? 1.902 19.035 -31.369 1.00 58.19 170 PHE A C 1
ATOM 1360 O O . PHE A 1 170 ? 2.146 17.869 -31.053 1.00 58.19 170 PHE A O 1
ATOM 1367 N N . VAL A 1 171 ? 0.666 19.517 -31.487 1.00 66.94 171 VAL A N 1
ATOM 1368 C CA . VAL A 1 171 ? -0.543 18.766 -31.152 1.00 66.94 171 VAL A CA 1
ATOM 1369 C C . VAL A 1 171 ? -1.544 18.953 -32.288 1.00 66.94 171 VAL A C 1
ATOM 1371 O O . VAL A 1 171 ? -2.135 20.020 -32.424 1.00 66.94 171 VAL A O 1
ATOM 1374 N N . ASP A 1 172 ? -1.708 17.936 -33.131 1.00 80.25 172 ASP A N 1
ATOM 1375 C CA . ASP A 1 172 ? -2.865 17.830 -34.021 1.00 80.2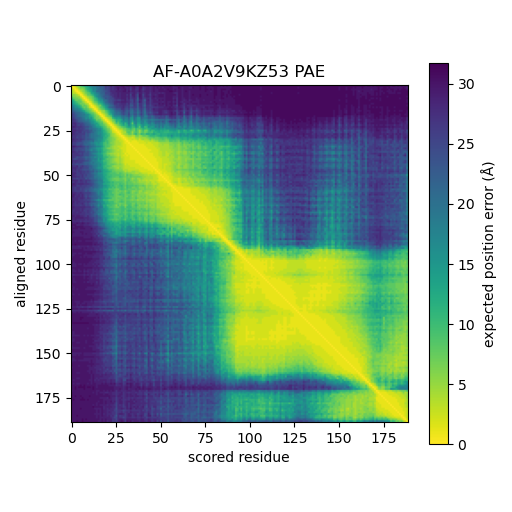5 172 ASP A CA 1
ATOM 1376 C C . ASP A 1 172 ? -3.937 16.921 -33.388 1.00 80.25 172 ASP A C 1
ATOM 1378 O O . ASP A 1 172 ? -3.752 16.364 -32.297 1.00 80.25 172 ASP A O 1
ATOM 1382 N N . ALA A 1 173 ? -5.095 16.790 -34.039 1.00 83.62 173 ALA A N 1
ATOM 1383 C CA . ALA A 1 173 ? -6.195 15.977 -33.521 1.00 83.62 173 ALA A CA 1
ATOM 1384 C C . ALA A 1 173 ? -5.822 14.486 -33.388 1.00 83.62 173 ALA A C 1
ATOM 1386 O O . ALA A 1 173 ? -6.210 13.844 -32.414 1.00 83.62 173 ALA A O 1
ATOM 1387 N N . SER A 1 174 ? -5.020 13.952 -34.316 1.00 81.38 174 SER A N 1
ATOM 1388 C CA . SER A 1 174 ? -4.601 12.542 -34.308 1.00 81.38 174 SER A CA 1
ATOM 1389 C C . SER A 1 174 ? -3.616 12.253 -33.178 1.00 81.38 174 SER A C 1
ATOM 1391 O O . SER A 1 174 ? -3.674 11.208 -32.530 1.00 81.38 174 SER A O 1
ATOM 1393 N N . GLU A 1 175 ? -2.710 13.190 -32.921 1.00 80.25 175 GLU A N 1
ATOM 1394 C CA . GLU A 1 175 ? -1.800 13.154 -31.790 1.00 80.25 175 GLU A CA 1
ATOM 1395 C C . GLU A 1 175 ? -2.585 13.287 -30.477 1.00 80.25 175 GLU A C 1
ATOM 1397 O O . GLU A 1 175 ? -2.386 12.480 -29.576 1.00 80.25 175 GLU A O 1
ATOM 1402 N N . THR A 1 176 ? -3.556 14.200 -30.379 1.00 82.31 176 THR A N 1
ATOM 1403 C CA . THR A 1 176 ? -4.444 14.323 -29.201 1.00 82.31 176 THR A CA 1
ATOM 1404 C C . THR A 1 176 ? -5.188 13.023 -28.888 1.00 82.31 176 THR A C 1
ATOM 1406 O O . THR A 1 176 ? -5.250 12.599 -27.733 1.00 82.31 176 THR A O 1
ATOM 1409 N N . GLU A 1 177 ? -5.720 12.352 -29.907 1.00 83.00 177 GLU A N 1
ATOM 1410 C CA . GLU A 1 177 ? -6.426 11.084 -29.737 1.00 83.00 177 GLU A CA 1
ATOM 1411 C C . GLU A 1 177 ? -5.486 9.965 -29.263 1.00 83.00 177 GLU A C 1
ATOM 1413 O O . GLU A 1 177 ? -5.779 9.257 -28.295 1.00 83.00 177 GLU A O 1
ATOM 1418 N N . ARG A 1 178 ? -4.305 9.846 -29.879 1.00 80.69 178 ARG A N 1
ATOM 1419 C CA . ARG A 1 178 ? -3.284 8.855 -29.498 1.00 80.69 178 ARG A CA 1
ATOM 1420 C C . ARG A 1 178 ? -2.811 9.058 -28.058 1.00 80.69 178 ARG A C 1
ATOM 1422 O O . ARG A 1 178 ? -2.620 8.097 -27.310 1.00 80.69 178 ARG A O 1
ATOM 1429 N N . ARG A 1 179 ? -2.672 10.323 -27.663 1.00 78.75 179 ARG A N 1
ATOM 1430 C CA . ARG A 1 179 ? -2.344 10.761 -26.309 1.00 78.75 179 ARG A CA 1
ATOM 1431 C C . ARG A 1 179 ? -3.408 10.330 -25.293 1.00 78.75 179 ARG A C 1
ATOM 1433 O O . ARG A 1 179 ? -3.062 9.737 -24.272 1.00 78.75 179 ARG A O 1
ATOM 1440 N N . ALA A 1 180 ? -4.686 10.553 -25.598 1.00 81.69 180 ALA A N 1
ATOM 1441 C CA . ALA A 1 180 ? -5.802 10.141 -24.747 1.00 81.69 180 ALA A CA 1
ATOM 1442 C C . ALA A 1 180 ? -5.867 8.612 -24.574 1.00 81.69 180 ALA A C 1
ATOM 1444 O O . ALA A 1 180 ? -5.995 8.122 -23.453 1.00 81.69 180 ALA A O 1
ATOM 1445 N N . GLN A 1 181 ? -5.698 7.851 -25.660 1.00 82.75 181 GLN A N 1
ATOM 1446 C CA . GLN A 1 181 ? -5.682 6.383 -25.618 1.00 82.75 181 GLN A CA 1
ATOM 1447 C C . GLN A 1 181 ? -4.521 5.834 -24.771 1.00 82.75 181 GLN A C 1
ATOM 1449 O O . GLN A 1 181 ? -4.708 4.899 -23.992 1.00 82.75 181 GLN A O 1
ATOM 1454 N N . MET A 1 182 ? -3.328 6.432 -24.868 1.00 76.56 182 MET A N 1
ATOM 1455 C CA . MET A 1 182 ? -2.187 6.062 -24.021 1.00 76.56 182 MET A CA 1
ATOM 1456 C C . MET A 1 182 ? -2.419 6.376 -22.543 1.00 76.56 182 MET A C 1
ATOM 1458 O O . MET A 1 182 ? -2.048 5.573 -21.688 1.00 76.56 182 MET A O 1
ATOM 1462 N N . LEU A 1 183 ? -3.016 7.529 -22.235 1.00 77.50 183 LEU A N 1
ATOM 1463 C CA . LEU A 1 183 ? -3.316 7.906 -20.856 1.00 77.50 183 LEU A CA 1
ATOM 1464 C C . LEU A 1 183 ? -4.323 6.924 -20.239 1.00 77.50 183 LEU A C 1
ATOM 1466 O O . LEU A 1 183 ? -4.094 6.425 -19.144 1.00 77.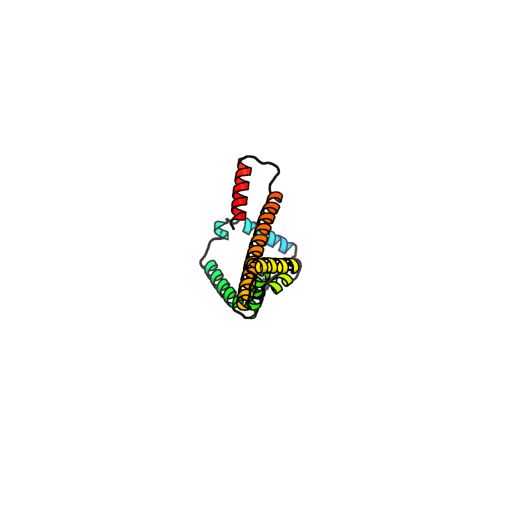50 183 LEU A O 1
ATOM 1470 N N . LEU A 1 184 ? -5.376 6.565 -20.981 1.00 80.19 184 LEU A N 1
ATOM 1471 C CA . LEU A 1 184 ? -6.346 5.546 -20.568 1.00 80.19 184 LEU A CA 1
ATOM 1472 C C . LEU A 1 184 ? -5.681 4.189 -20.303 1.00 80.19 184 LEU A C 1
ATOM 1474 O O . LEU A 1 184 ? -5.970 3.560 -19.291 1.00 80.19 184 LEU A O 1
ATOM 1478 N N . PHE A 1 185 ? -4.752 3.761 -21.162 1.00 78.81 185 PHE A N 1
ATOM 1479 C CA . PHE A 1 185 ? -3.993 2.527 -20.947 1.00 78.81 185 PHE A CA 1
ATOM 1480 C C . PHE A 1 185 ? -3.159 2.570 -19.652 1.00 78.81 185 PHE A C 1
ATOM 1482 O O . PHE A 1 185 ? -3.152 1.612 -18.889 1.00 78.81 185 PHE A O 1
ATOM 1489 N N . LEU A 1 186 ? -2.496 3.695 -19.366 1.00 68.56 186 LEU A N 1
ATOM 1490 C CA . LEU A 1 186 ? -1.649 3.857 -18.176 1.00 68.56 186 LEU A CA 1
ATOM 1491 C C . LEU A 1 186 ? -2.432 3.961 -16.858 1.00 68.56 186 LEU A C 1
ATOM 1493 O O . LEU A 1 186 ? -1.868 3.673 -15.802 1.00 68.56 186 LEU A O 1
ATOM 1497 N N . LEU A 1 187 ? -3.694 4.394 -16.912 1.00 69.25 187 LEU A N 1
ATOM 1498 C CA . LEU A 1 187 ? -4.571 4.539 -15.746 1.00 69.25 187 LEU A CA 1
ATOM 1499 C C . LEU A 1 187 ? -5.364 3.256 -15.419 1.00 69.25 187 LEU A C 1
ATOM 1501 O O . LEU A 1 187 ? -5.901 3.150 -14.319 1.00 69.25 187 LEU A O 1
ATOM 1505 N N . HIS A 1 188 ? -5.437 2.288 -16.342 1.00 67.81 188 HIS A N 1
ATOM 1506 C CA . HIS A 1 188 ? -6.207 1.046 -16.175 1.00 67.81 188 HIS A CA 1
ATOM 1507 C C . HIS A 1 188 ? -5.391 -0.194 -15.736 1.00 67.81 188 HIS A C 1
ATOM 1509 O O . HIS A 1 188 ? -6.006 -1.187 -15.345 1.00 67.81 188 HIS A O 1
ATOM 1515 N N . ASP A 1 189 ? -4.052 -0.132 -15.748 1.00 48.41 189 ASP A N 1
ATOM 1516 C CA . ASP A 1 189 ? -3.118 -1.140 -15.186 1.00 48.41 189 ASP A CA 1
ATOM 1517 C C . ASP A 1 189 ? -2.621 -0.745 -13.779 1.00 48.41 189 ASP A C 1
ATOM 1519 O O . ASP A 1 189 ? -2.222 -1.611 -12.962 1.00 48.41 189 ASP A O 1
#